Protein AF-0000000081406483 (afdb_homodimer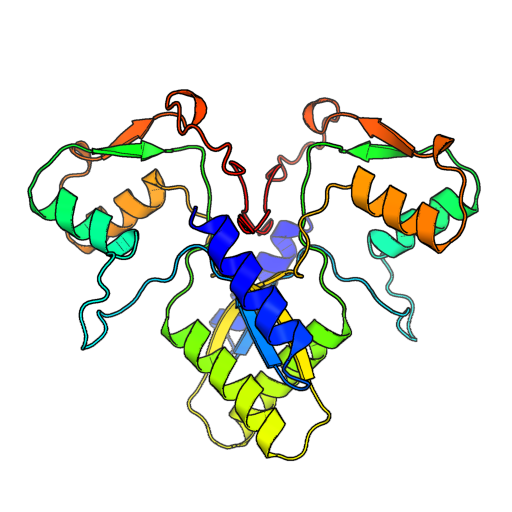)

Organism: Iris pallida (NCBI:txid29817)

Secondary structure (DSSP, 8-state):
-HHHHHHHHHHHHHHH-SSEEEEE-S-EE-SPPSS--SS--HHHHHHHHHHTT--EEEESS-EE--EEHHHHHHHHHHHHHHHHTT----EEEEEEE-S--EEHHHHHHHHHHHHT--GGGEEEE-GGGS--SS---SBB-----/-HHHHHHHHHHHHHHH-SSEEEEE-S-EE-SPPSS--SS--HHHHHHHHHHTT--EEEESS-EE--EEHHHHHHHHHHHHHHHHTT----EEEEEEE-S--EEHHHHHHHHHHHHT--GGGEEEE-GGGS--SS---SBB-----

Structure (mmCIF, N/CA/C/O backbone):
data_AF-0000000081406483-model_v1
#
loop_
_entity.id
_entity.type
_entity.pdbx_description
1 polymer 'Spore coat polysaccharide biosynthesis protein SpsK isoform X1'
#
loop_
_atom_site.group_PDB
_atom_site.id
_atom_site.type_symbol
_atom_site.label_atom_id
_atom_site.label_alt_id
_atom_site.label_comp_id
_atom_site.label_asym_id
_atom_site.label_entity_id
_atom_site.label_seq_id
_atom_site.pdbx_PDB_ins_code
_atom_site.Cartn_x
_atom_site.Cartn_y
_atom_site.Cartn_z
_atom_site.occupancy
_atom_site.B_iso_or_equiv
_atom_site.auth_seq_id
_atom_site.auth_comp_id
_atom_site.auth_asym_id
_atom_site.auth_atom_id
_atom_site.pdbx_PDB_model_num
ATOM 1 N N . MET A 1 1 ? 3.664 2.871 -20.156 1 35.47 1 MET A N 1
ATOM 2 C CA . MET A 1 1 ? 2.342 3.127 -20.719 1 35.47 1 MET A CA 1
ATOM 3 C C . MET A 1 1 ? 1.245 2.727 -19.734 1 35.47 1 MET A C 1
ATOM 5 O O . MET A 1 1 ? 0.113 3.203 -19.828 1 35.47 1 MET A O 1
ATOM 9 N N . TYR A 1 2 ? 1.557 1.639 -18.906 1 40.47 2 TYR A N 1
ATOM 10 C CA . TYR A 1 2 ? 0.565 1.084 -18 1 40.47 2 TYR A CA 1
ATOM 11 C C . TYR A 1 2 ? 0.192 2.094 -16.922 1 40.47 2 TYR A C 1
ATOM 13 O O . TYR A 1 2 ? -0.988 2.273 -16.609 1 40.47 2 TYR A O 1
ATOM 21 N N . GLY A 1 3 ? 1.204 2.768 -16.422 1 49.81 3 GLY A N 1
ATOM 22 C CA . GLY A 1 3 ? 0.963 3.729 -15.359 1 49.81 3 GLY A CA 1
ATOM 23 C C . GLY A 1 3 ? 0.125 4.914 -15.805 1 49.81 3 GLY A C 1
ATOM 24 O O . GLY A 1 3 ? -0.751 5.371 -15.07 1 49.81 3 GLY A O 1
ATOM 25 N N . LYS A 1 4 ? 0.273 5.184 -17.062 1 57.34 4 LYS A N 1
ATOM 26 C CA . LYS A 1 4 ? -0.39 6.375 -17.578 1 57.34 4 LYS A CA 1
ATOM 27 C C . LYS A 1 4 ? -1.882 6.125 -17.781 1 57.34 4 LYS A C 1
ATOM 29 O O . LYS A 1 4 ? -2.703 7.012 -17.547 1 57.34 4 LYS A O 1
ATOM 34 N N . SER A 1 5 ? -2.057 4.926 -18.125 1 62.53 5 SER A N 1
ATOM 35 C CA . SER A 1 5 ? -3.445 4.613 -18.453 1 62.53 5 SER A CA 1
ATOM 36 C C . SER A 1 5 ? -4.305 4.551 -17.188 1 62.53 5 SER A C 1
ATOM 38 O O . SER A 1 5 ? -5.441 5.027 -17.188 1 62.53 5 SER A O 1
ATOM 40 N N . LYS A 1 6 ? -3.781 4.055 -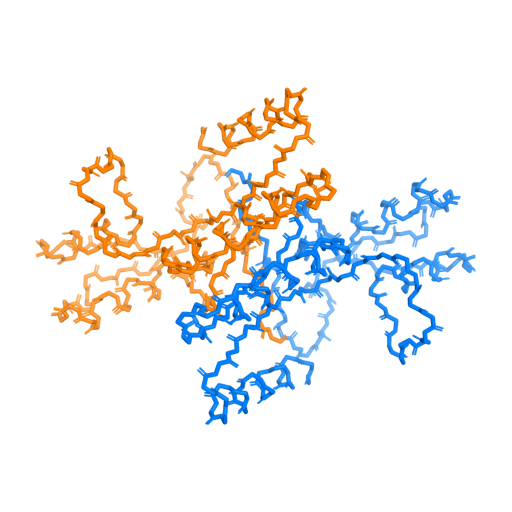16.125 1 67.19 6 LYS A N 1
ATOM 41 C CA . LYS A 1 6 ? -4.539 3.982 -14.883 1 67.19 6 LYS A CA 1
ATOM 42 C C . LYS A 1 6 ? -4.824 5.379 -14.336 1 67.19 6 LYS A C 1
ATOM 44 O O . LYS A 1 6 ? -5.949 5.668 -13.922 1 67.19 6 LYS A O 1
ATOM 49 N N . VAL A 1 7 ? -3.857 6.184 -14.578 1 71.62 7 VAL A N 1
ATOM 50 C CA . VAL A 1 7 ? -3.99 7.551 -14.086 1 71.62 7 VAL A CA 1
ATOM 51 C C . VAL A 1 7 ? -5.051 8.297 -14.891 1 71.62 7 VAL A C 1
ATOM 53 O O . VAL A 1 7 ? -5.867 9.023 -14.328 1 71.62 7 VAL A O 1
ATOM 56 N N . ALA A 1 8 ? -5.016 7.992 -16.094 1 75.31 8 ALA A N 1
ATOM 57 C CA . ALA A 1 8 ? -5.992 8.656 -16.953 1 75.31 8 ALA A CA 1
ATOM 58 C C . ALA A 1 8 ? -7.41 8.211 -16.625 1 75.31 8 ALA A C 1
ATOM 60 O O . ALA A 1 8 ? -8.328 9.031 -16.562 1 75.31 8 ALA A O 1
ATOM 61 N N . ALA A 1 9 ? -7.648 6.953 -16.406 1 79.62 9 ALA A N 1
ATOM 62 C CA . ALA A 1 9 ? -8.953 6.418 -16.031 1 79.62 9 ALA A CA 1
ATOM 63 C C . ALA A 1 9 ? -9.406 6.977 -14.688 1 79.62 9 ALA A C 1
ATOM 65 O O . ALA A 1 9 ? -10.57 7.348 -14.523 1 79.62 9 ALA A O 1
ATOM 66 N N . GLU A 1 10 ? -8.492 7.078 -13.797 1 83.38 10 GLU A N 1
ATOM 67 C CA . GLU A 1 10 ? -8.789 7.625 -12.477 1 83.38 10 GLU A CA 1
ATOM 68 C C . GLU A 1 10 ? -9.219 9.086 -12.57 1 83.38 10 GLU A C 1
ATOM 70 O O . GLU A 1 10 ? -10.164 9.5 -11.891 1 83.38 10 GLU A O 1
ATOM 75 N N . GLN A 1 11 ? -8.477 9.766 -13.445 1 84.06 11 GLN A N 1
ATOM 76 C CA . GLN A 1 11 ? -8.82 11.172 -13.625 1 84.06 11 GLN A CA 1
ATOM 77 C C . GLN A 1 11 ? -10.211 11.336 -14.234 1 84.06 11 GLN A C 1
ATOM 79 O O . GLN A 1 11 ? -10.992 12.18 -13.797 1 84.06 11 GLN A O 1
ATOM 84 N N . LEU A 1 12 ? -10.539 10.523 -15.148 1 86.5 12 LEU A N 1
ATOM 85 C CA . LEU A 1 12 ? -11.852 10.578 -15.781 1 86.5 12 LEU A CA 1
ATOM 86 C C . LEU A 1 12 ? -12.961 10.281 -14.773 1 86.5 12 LEU A C 1
ATOM 88 O O . LEU A 1 12 ? -13.969 10.992 -14.727 1 86.5 12 LEU A O 1
ATOM 92 N N . ILE A 1 13 ? -12.766 9.297 -13.977 1 88.19 13 ILE A N 1
ATOM 93 C CA . ILE A 1 13 ? -13.75 8.906 -12.977 1 88.19 13 ILE A CA 1
ATOM 94 C C . ILE A 1 13 ? -13.938 10.039 -11.969 1 88.19 13 ILE A C 1
ATOM 96 O O . ILE A 1 13 ? -15.062 10.414 -11.648 1 88.19 13 ILE A O 1
ATOM 100 N N . SER A 1 14 ? -12.789 10.539 -11.523 1 86.12 14 SER A N 1
ATOM 101 C CA . SER A 1 14 ? -12.828 11.57 -10.5 1 86.12 14 SER A CA 1
ATOM 102 C C . SER A 1 14 ? -13.516 12.836 -11.016 1 86.12 14 SER A C 1
ATOM 104 O O . SER A 1 14 ? -14.148 13.562 -10.25 1 86.12 14 SER A O 1
ATOM 106 N N . GLU A 1 15 ? -13.461 13.031 -12.305 1 88.5 15 GLU A N 1
ATOM 107 C CA . GLU A 1 15 ? -14.023 14.242 -12.898 1 88.5 15 GLU A CA 1
ATOM 108 C C . GLU A 1 15 ? -15.5 14.047 -13.25 1 88.5 15 GLU A C 1
ATOM 110 O O . GLU A 1 15 ? -16.25 15.016 -13.328 1 88.5 15 GLU A O 1
ATOM 115 N N . THR A 1 16 ? -15.938 12.859 -13.477 1 90.06 16 THR A N 1
ATOM 116 C CA . THR A 1 16 ? -17.266 12.656 -14.055 1 90.06 16 THR A CA 1
ATOM 117 C C . THR A 1 16 ? -18.203 12.031 -13.031 1 90.06 16 THR A C 1
ATOM 119 O O . THR A 1 16 ? -19.438 12.109 -13.18 1 90.06 16 THR A O 1
ATOM 122 N N . CYS A 1 17 ? -17.656 11.359 -12.086 1 87.94 17 CYS A N 1
ATOM 123 C CA . CYS A 1 17 ? -18.484 10.656 -11.117 1 87.94 17 CYS A CA 1
ATOM 124 C C . CYS A 1 17 ? -18.422 11.328 -9.758 1 87.94 17 CYS A C 1
ATOM 126 O O . CYS A 1 17 ? -17.344 11.688 -9.281 1 87.94 17 CYS A O 1
ATOM 128 N N . SER A 1 18 ? -19.578 11.5 -9.219 1 85.75 18 SER A N 1
ATOM 129 C CA . SER A 1 18 ? -19.641 12.125 -7.902 1 85.75 18 SER A CA 1
ATOM 130 C C . SER A 1 18 ? -19.453 11.102 -6.793 1 85.75 18 SER A C 1
ATOM 132 O O . SER A 1 18 ? -19.203 11.461 -5.641 1 85.75 18 SER A O 1
ATOM 134 N N . ASN A 1 19 ? -19.578 9.875 -7.176 1 85.5 19 ASN A N 1
ATOM 135 C CA . ASN A 1 19 ? -19.422 8.766 -6.242 1 85.5 19 ASN A CA 1
ATOM 136 C C . ASN A 1 19 ? -18.547 7.66 -6.816 1 85.5 19 ASN A C 1
ATOM 138 O O . ASN A 1 19 ? -18.875 7.074 -7.852 1 85.5 19 ASN A O 1
ATOM 142 N N . PHE A 1 20 ? -17.438 7.5 -6.125 1 87.75 20 PHE A N 1
ATOM 143 C CA . PHE A 1 20 ? -16.562 6.449 -6.641 1 87.75 20 PHE A CA 1
ATOM 144 C C . PHE A 1 20 ? -15.641 5.934 -5.547 1 87.75 20 PHE A C 1
ATOM 146 O O . PHE A 1 20 ? -15.375 6.629 -4.566 1 87.75 20 PHE A O 1
ATOM 153 N N . ALA A 1 21 ? -15.242 4.754 -5.695 1 88.12 21 ALA A N 1
ATOM 154 C CA . ALA A 1 21 ? -14.148 4.117 -4.957 1 88.12 21 ALA A CA 1
ATOM 155 C C . ALA A 1 21 ? -13.164 3.447 -5.906 1 88.12 21 ALA A C 1
ATOM 157 O O . ALA A 1 21 ? -13.547 2.602 -6.719 1 88.12 21 ALA A O 1
ATOM 158 N N . ILE A 1 22 ? -11.953 3.939 -5.828 1 89.5 22 ILE A N 1
ATOM 159 C CA . ILE A 1 22 ? -10.883 3.385 -6.652 1 89.5 22 ILE A CA 1
ATOM 160 C C . ILE A 1 22 ? -9.867 2.678 -5.762 1 89.5 22 ILE A C 1
ATOM 162 O O . ILE A 1 22 ? -9.328 3.275 -4.828 1 89.5 22 ILE A O 1
ATOM 166 N N . LEU A 1 23 ? -9.656 1.442 -5.992 1 90.31 23 LEU A N 1
ATOM 167 C CA . LEU A 1 23 ? -8.594 0.678 -5.34 1 90.31 23 LEU A CA 1
ATOM 168 C C . LEU A 1 23 ? -7.469 0.369 -6.316 1 90.31 23 LEU A C 1
ATOM 170 O O . LEU A 1 23 ? -7.68 -0.312 -7.324 1 90.31 23 LEU A O 1
ATOM 174 N N . ARG A 1 24 ? -6.266 0.902 -6.008 1 87.75 24 ARG A N 1
ATOM 175 C CA . ARG A 1 24 ? -5.074 0.643 -6.812 1 87.75 24 ARG A CA 1
ATOM 176 C C . ARG A 1 24 ? -4.242 -0.483 -6.211 1 87.75 24 ARG A C 1
ATOM 178 O O . ARG A 1 24 ? -3.861 -0.424 -5.039 1 87.75 24 ARG A O 1
ATOM 185 N N . SER A 1 25 ? -4.062 -1.515 -6.996 1 87.12 25 SER A N 1
ATOM 186 C CA . SER A 1 25 ? -3.201 -2.617 -6.574 1 87.12 25 SER A CA 1
ATOM 187 C C . SER A 1 25 ? -2.15 -2.934 -7.633 1 87.12 25 SER A C 1
ATOM 189 O O . SER A 1 25 ? -2.436 -2.895 -8.836 1 87.12 25 SER A O 1
ATOM 191 N N . SER A 1 26 ? -0.959 -3.225 -7.191 1 82.44 26 SER A N 1
ATOM 192 C CA . SER A 1 26 ? 0.132 -3.488 -8.125 1 82.44 26 SER A CA 1
ATOM 193 C C . SER A 1 26 ? 0.037 -4.895 -8.703 1 82.44 26 SER A C 1
ATOM 195 O O . SER A 1 26 ? 0.156 -5.082 -9.914 1 82.44 26 SER A O 1
ATOM 197 N N . ILE A 1 27 ? -0.083 -5.895 -7.867 1 86.81 27 ILE A N 1
ATOM 198 C CA . ILE A 1 27 ? -0.14 -7.289 -8.289 1 86.81 27 ILE A CA 1
ATOM 199 C C . ILE A 1 27 ? -1.332 -7.98 -7.625 1 86.81 27 ILE A C 1
ATOM 201 O O . ILE A 1 27 ? -1.425 -8.031 -6.398 1 86.81 27 ILE A O 1
ATOM 205 N N . ILE A 1 28 ? -2.201 -8.422 -8.5 1 89.19 28 ILE A N 1
ATOM 206 C CA . ILE A 1 28 ? -3.336 -9.203 -8.039 1 89.19 28 ILE A CA 1
ATOM 207 C C . ILE A 1 28 ? -3.162 -10.664 -8.461 1 89.19 28 ILE A C 1
ATOM 209 O O . ILE A 1 28 ? -2.82 -10.945 -9.609 1 89.19 28 ILE A O 1
ATOM 213 N N . TYR A 1 29 ? -3.293 -11.547 -7.457 1 89.56 29 TYR A N 1
ATOM 214 C CA . TYR A 1 29 ? -3.182 -12.969 -7.773 1 89.56 29 TYR A CA 1
ATOM 215 C C . TYR A 1 29 ? -4.414 -13.727 -7.305 1 89.56 29 TYR A C 1
ATOM 217 O O . TYR A 1 29 ? -5.184 -13.227 -6.48 1 89.56 29 TYR A O 1
ATOM 225 N N . GLY A 1 30 ? -4.625 -14.883 -7.871 1 87.62 30 GLY A N 1
ATOM 226 C CA . GLY A 1 30 ? -5.77 -15.719 -7.535 1 87.62 30 GLY A CA 1
ATOM 227 C C . GLY A 1 30 ? -6.191 -16.641 -8.664 1 87.62 30 GLY A C 1
ATOM 228 O O . GLY A 1 30 ? -5.488 -16.75 -9.672 1 87.62 30 GLY A O 1
ATOM 229 N N . PRO A 1 31 ? -7.312 -17.359 -8.328 1 81.12 31 PRO A N 1
ATOM 230 C CA . PRO A 1 31 ? -7.766 -18.312 -9.352 1 81.12 31 PRO A CA 1
ATOM 231 C C . PRO A 1 31 ? -8.133 -17.625 -10.664 1 81.12 31 PRO A C 1
ATOM 233 O O . PRO A 1 31 ? -8.477 -16.438 -10.672 1 81.12 31 PRO A O 1
ATOM 236 N N . GLN A 1 32 ? -7.73 -18.266 -11.781 1 66.69 32 GLN A N 1
ATOM 237 C CA . GLN A 1 32 ? -7.98 -17.734 -13.117 1 66.69 32 GLN A CA 1
ATOM 238 C C . GLN A 1 32 ? -9.469 -17.453 -13.328 1 66.69 32 GLN A C 1
ATOM 240 O O . GLN A 1 32 ? -10.32 -18.203 -12.844 1 66.69 32 GLN A O 1
ATOM 245 N N . THR A 1 33 ? -9.586 -16.078 -13.805 1 60.28 33 THR A N 1
ATOM 246 C CA . THR A 1 33 ? -10.953 -15.75 -14.188 1 60.28 33 THR A CA 1
ATOM 247 C C . THR A 1 33 ? -11.406 -16.594 -15.375 1 60.28 33 THR A C 1
ATOM 249 O O . THR A 1 33 ? -10.578 -17.156 -16.094 1 60.28 33 THR A O 1
ATOM 252 N N . ILE A 1 34 ? -12.711 -16.812 -15.422 1 57.69 34 ILE A N 1
ATOM 253 C CA . ILE A 1 34 ? -13.336 -17.578 -16.5 1 57.69 34 ILE A CA 1
ATOM 254 C C . ILE A 1 34 ? -12.852 -17.047 -17.844 1 57.69 34 ILE A C 1
ATOM 256 O O . ILE A 1 34 ? -12.578 -17.844 -18.766 1 57.69 34 ILE A O 1
ATOM 260 N N . SER A 1 35 ? -12.773 -15.672 -17.922 1 56.59 35 SER A N 1
ATOM 261 C CA . SER A 1 35 ? -12.375 -15.133 -19.219 1 56.59 35 SER A CA 1
ATOM 262 C C . SER A 1 35 ? -10.906 -14.719 -19.219 1 56.59 35 SER A C 1
ATOM 264 O O . SER A 1 35 ? -10.445 -14.031 -18.297 1 56.59 35 SER A O 1
ATOM 266 N N . PRO A 1 36 ? -10.195 -15.336 -20.188 1 53.84 36 PRO A N 1
ATOM 267 C CA . PRO A 1 36 ? -8.766 -15.016 -20.266 1 53.84 36 PRO A CA 1
ATOM 268 C C . PRO A 1 36 ? -8.492 -13.516 -20.328 1 53.84 36 PRO A C 1
ATOM 270 O O . PRO A 1 36 ? -9.234 -12.773 -20.969 1 53.84 36 PRO A O 1
ATOM 273 N N . VAL A 1 37 ? -7.918 -13.102 -19.312 1 56.09 37 VAL A N 1
ATOM 274 C CA . VAL A 1 37 ? -7.465 -11.719 -19.422 1 56.09 37 VAL A CA 1
ATOM 275 C C . VAL A 1 37 ? -6.285 -11.641 -20.391 1 56.09 37 VAL A C 1
ATOM 277 O O . VAL A 1 37 ? -5.484 -12.578 -20.469 1 56.09 37 VAL A O 1
ATOM 280 N N . ALA A 1 38 ? -6.453 -10.797 -21.406 1 54.47 38 ALA A N 1
ATOM 281 C CA . ALA A 1 38 ? -5.461 -10.688 -22.469 1 54.47 38 ALA A CA 1
ATOM 282 C C . ALA A 1 38 ? -4.043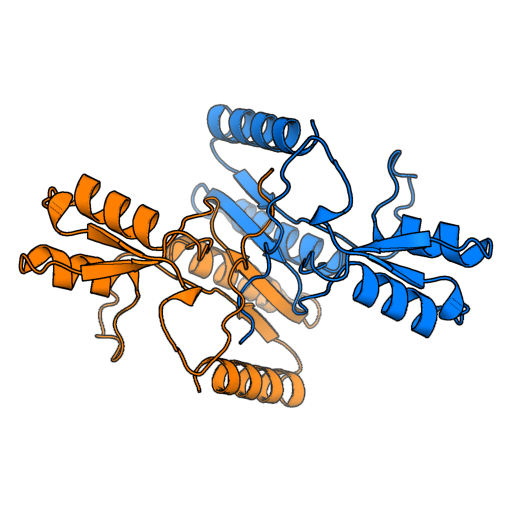 -10.727 -21.906 1 54.47 38 ALA A C 1
ATOM 284 O O . ALA A 1 38 ? -3.148 -11.32 -22.516 1 54.47 38 ALA A O 1
ATOM 285 N N . LYS A 1 39 ? -3.816 -9.938 -20.859 1 58.53 39 LYS A N 1
ATOM 286 C CA . LYS A 1 39 ? -2.463 -9.938 -20.312 1 58.53 39 LYS A CA 1
ATOM 287 C C . LYS A 1 39 ? -2.4 -10.703 -19 1 58.53 39 LYS A C 1
ATOM 289 O O . LYS A 1 39 ? -3.258 -10.531 -18.125 1 58.53 39 LYS A O 1
ATOM 294 N N . SER A 1 40 ? -1.55 -11.695 -19.078 1 62.62 40 SER A N 1
ATOM 295 C CA . SER A 1 40 ? -1.4 -12.547 -17.891 1 62.62 40 SER A CA 1
ATOM 296 C C . SER A 1 40 ? -0.934 -11.742 -16.688 1 62.62 40 SER A C 1
ATOM 298 O O . SER A 1 40 ? -0.176 -10.781 -16.828 1 62.62 40 SER A O 1
ATOM 300 N N . LEU A 1 41 ? -1.472 -12.023 -15.609 1 79.12 41 LEU A N 1
ATOM 301 C CA . LEU A 1 41 ? -1.024 -11.43 -14.352 1 79.12 41 LEU A CA 1
ATOM 302 C C . LEU A 1 41 ? 0.351 -11.961 -13.961 1 79.12 41 LEU A C 1
ATOM 304 O O . LEU A 1 41 ? 0.717 -13.086 -14.328 1 79.12 41 LEU A O 1
ATOM 308 N N . PRO A 1 42 ? 1.121 -11.18 -13.367 1 84.94 42 PRO A N 1
ATOM 309 C CA . PRO A 1 42 ? 2.518 -11.523 -13.086 1 84.94 42 PRO A CA 1
ATOM 310 C C . PRO A 1 42 ? 2.674 -12.922 -12.5 1 84.94 42 PRO A C 1
ATOM 312 O O . PRO A 1 42 ? 3.545 -13.68 -12.93 1 84.94 42 PRO A O 1
ATOM 315 N N . ILE A 1 43 ? 1.85 -13.312 -11.609 1 89.94 43 ILE A N 1
ATOM 316 C CA . ILE A 1 43 ? 1.986 -14.609 -10.961 1 89.94 43 ILE A CA 1
ATOM 317 C C . ILE A 1 43 ? 1.646 -15.719 -11.961 1 89.94 43 ILE A C 1
ATOM 319 O O . ILE A 1 43 ? 2.291 -16.766 -11.969 1 89.94 43 ILE A O 1
ATOM 323 N N . GLN A 1 44 ? 0.668 -15.469 -12.727 1 87.75 44 GLN A N 1
ATOM 324 C CA . GLN A 1 44 ? 0.319 -16.438 -13.773 1 87.75 44 GLN A CA 1
ATOM 325 C C . GLN A 1 44 ? 1.444 -16.562 -14.789 1 87.75 44 GLN A C 1
ATOM 327 O O . GLN A 1 44 ? 1.721 -17.672 -15.273 1 87.75 44 GLN A O 1
ATOM 332 N N . TRP A 1 45 ? 1.978 -15.5 -15.188 1 89.94 45 TRP A N 1
ATOM 333 C CA . TRP A 1 45 ? 3.107 -15.523 -16.109 1 89.94 45 TRP A CA 1
ATOM 334 C C . TRP A 1 45 ? 4.27 -16.312 -15.523 1 89.94 45 TRP A C 1
ATOM 336 O O . TRP A 1 45 ? 4.871 -17.156 -16.203 1 89.94 45 TRP A O 1
ATOM 346 N N . ILE A 1 46 ? 4.594 -16.062 -14.297 1 94.19 46 ILE A N 1
ATOM 347 C CA . ILE A 1 46 ? 5.648 -16.812 -13.609 1 94.19 46 ILE A CA 1
ATOM 348 C C . ILE A 1 46 ? 5.344 -18.297 -13.664 1 94.19 46 ILE A C 1
ATOM 350 O O . ILE A 1 46 ? 6.219 -19.109 -13.992 1 94.19 46 ILE A O 1
ATOM 354 N N . ASP A 1 47 ? 4.141 -18.641 -13.297 1 93.12 47 ASP A N 1
ATOM 355 C CA . ASP A 1 47 ? 3.719 -20.047 -13.328 1 93.12 47 ASP A CA 1
ATOM 356 C C . ASP A 1 47 ? 3.932 -20.656 -14.711 1 93.12 47 ASP A C 1
ATOM 358 O O . ASP A 1 47 ? 4.465 -21.75 -14.836 1 93.12 47 ASP A O 1
ATOM 362 N N . SER A 1 48 ? 3.551 -19.906 -15.727 1 91.94 48 SER A N 1
ATOM 363 C CA . SER A 1 48 ? 3.621 -20.391 -17.109 1 91.94 48 SER A CA 1
ATOM 364 C C . SER A 1 48 ? 5.062 -20.641 -17.531 1 91.94 48 SER A C 1
ATOM 366 O O . SER A 1 48 ? 5.375 -21.703 -18.094 1 91.94 48 SER A O 1
ATOM 368 N N . VAL A 1 49 ? 5.957 -19.781 -17.281 1 95.12 49 VAL A N 1
ATOM 369 C CA . VAL A 1 49 ? 7.324 -19.891 -17.766 1 95.12 49 VAL A CA 1
ATOM 370 C C . VAL A 1 49 ? 8.062 -20.984 -17 1 95.12 49 VAL A C 1
ATOM 372 O O . VAL A 1 49 ? 8.836 -21.75 -17.594 1 95.12 49 VAL A O 1
ATOM 375 N N . LEU A 1 50 ? 7.852 -21.031 -15.781 1 96.62 50 LEU A N 1
ATOM 376 C CA . LEU A 1 50 ? 8.508 -22.062 -14.992 1 96.62 50 LEU A CA 1
ATOM 377 C C . LEU A 1 50 ? 7.988 -23.453 -15.359 1 96.62 50 LEU A C 1
ATOM 379 O O . LEU A 1 50 ? 8.742 -24.422 -15.367 1 96.62 50 LEU A O 1
ATOM 383 N N . SER A 1 51 ? 6.715 -23.5 -15.641 1 96.25 51 SER A N 1
ATOM 384 C CA . SER A 1 51 ? 6.113 -24.781 -16.031 1 96.25 51 SER A CA 1
ATOM 385 C C . SER A 1 51 ? 6.75 -25.328 -17.297 1 96.25 51 SER A C 1
ATOM 387 O O . SER A 1 51 ? 6.766 -26.547 -17.516 1 96.25 51 SER A O 1
ATOM 389 N N . GLN A 1 52 ? 7.273 -24.531 -18.094 1 97.12 52 GLN A N 1
ATOM 390 C CA . GLN A 1 52 ? 7.871 -24.906 -19.375 1 97.12 52 GLN A CA 1
ATOM 391 C C . GLN A 1 52 ? 9.352 -25.25 -19.219 1 97.12 52 GLN A C 1
ATOM 393 O O . GLN A 1 52 ? 10.023 -25.594 -20.188 1 97.12 52 GLN A O 1
ATOM 398 N N . GLY A 1 53 ? 9.883 -25.047 -18.078 1 96.75 53 GLY A N 1
ATOM 399 C CA . GLY A 1 53 ? 11.273 -25.375 -17.797 1 96.75 53 GLY A CA 1
ATOM 400 C C . GLY A 1 53 ? 12.242 -24.312 -18.281 1 96.75 53 GLY A C 1
ATOM 401 O O . GLY A 1 53 ? 13.422 -24.594 -18.516 1 96.75 53 GLY A O 1
ATOM 402 N N . GLN A 1 54 ? 11.773 -23.188 -18.438 1 95.12 54 GLN A N 1
ATOM 403 C CA . GLN A 1 54 ? 12.602 -22.078 -18.922 1 95.12 54 GLN A CA 1
ATOM 404 C C . GLN A 1 54 ? 13.258 -21.344 -17.75 1 95.12 54 GLN A C 1
ATOM 406 O O . GLN A 1 54 ? 12.594 -21.047 -16.75 1 95.12 54 GLN A O 1
ATOM 411 N N . ALA A 1 55 ? 14.555 -21.109 -17.922 1 96.44 55 ALA A N 1
ATOM 412 C CA . ALA A 1 55 ? 15.219 -20.219 -16.969 1 96.44 55 ALA A CA 1
ATOM 413 C C . ALA A 1 55 ? 14.836 -18.766 -17.219 1 96.44 55 ALA A C 1
ATOM 415 O O . ALA A 1 55 ? 14.828 -18.312 -18.359 1 96.44 55 ALA A O 1
ATOM 416 N N . VAL A 1 56 ? 14.523 -18.109 -16.172 1 96.38 56 VAL A N 1
ATOM 417 C CA . VAL A 1 56 ? 14.039 -16.75 -16.328 1 96.38 56 VAL A CA 1
ATOM 418 C C . VAL A 1 56 ? 14.695 -15.844 -15.281 1 96.38 56 VAL A C 1
ATOM 420 O O . VAL A 1 56 ? 14.898 -16.266 -14.141 1 96.38 56 VAL A O 1
ATOM 423 N N . GLU A 1 57 ? 14.961 -14.602 -15.664 1 96.06 57 GLU A N 1
ATOM 424 C CA . GLU A 1 57 ? 15.5 -13.594 -14.758 1 96.06 57 GLU A CA 1
ATOM 425 C C . GLU A 1 57 ? 14.391 -12.859 -14.016 1 96.06 57 GLU A C 1
ATOM 427 O O . GLU A 1 57 ? 13.398 -12.445 -14.633 1 96.06 57 GLU A O 1
ATOM 432 N N . PHE A 1 58 ? 14.594 -12.766 -12.695 1 95.25 58 PHE A N 1
ATOM 433 C CA . PHE A 1 58 ? 13.695 -11.992 -11.852 1 95.25 58 PHE A CA 1
ATOM 434 C C . PHE A 1 58 ? 14.477 -10.977 -11.023 1 95.25 58 PHE A C 1
ATOM 436 O O . PHE A 1 58 ? 15.602 -11.25 -10.594 1 95.25 58 PHE A O 1
ATOM 443 N N . PHE A 1 59 ? 13.836 -9.867 -10.773 1 91.31 59 PHE A N 1
ATOM 444 C CA . PHE A 1 59 ? 14.477 -8.836 -9.961 1 91.31 59 PHE A CA 1
ATOM 445 C C . PHE A 1 59 ? 14.445 -9.211 -8.484 1 91.31 59 PHE A C 1
ATOM 447 O O . PHE A 1 59 ? 13.391 -9.508 -7.934 1 91.31 59 PHE A O 1
ATOM 454 N N . HIS A 1 60 ? 15.617 -9.086 -7.812 1 92.88 60 HIS A N 1
ATOM 455 C CA . HIS A 1 60 ? 15.664 -9.383 -6.383 1 92.88 60 HIS A CA 1
ATOM 456 C C . HIS A 1 60 ? 15.469 -8.117 -5.555 1 92.88 60 HIS A C 1
ATOM 458 O O . HIS A 1 60 ? 15.227 -8.195 -4.348 1 92.88 60 HIS A O 1
ATOM 464 N N . ASP A 1 61 ? 15.438 -6.938 -6.215 1 85.06 61 ASP A N 1
ATOM 465 C CA . ASP A 1 61 ? 15.445 -5.68 -5.473 1 85.06 61 ASP A CA 1
ATOM 466 C C . ASP A 1 61 ? 14.242 -4.812 -5.859 1 85.06 61 ASP A C 1
ATOM 468 O O . ASP A 1 61 ? 14.289 -3.588 -5.719 1 85.06 61 ASP A O 1
ATOM 472 N N . GLU A 1 62 ? 13.203 -5.441 -6.473 1 84 62 GLU A N 1
ATOM 473 C CA . GLU A 1 62 ? 11.906 -4.82 -6.68 1 84 62 GLU A CA 1
ATOM 474 C C . GLU A 1 62 ? 10.82 -5.52 -5.863 1 84 62 GLU A C 1
ATOM 476 O O . GLU A 1 62 ? 10.602 -6.723 -6.02 1 84 62 GLU A O 1
ATOM 481 N N . PHE A 1 63 ? 10.188 -4.699 -5.062 1 86.81 63 PHE A N 1
ATOM 482 C CA . PHE A 1 63 ? 9.273 -5.305 -4.102 1 86.81 63 PHE A CA 1
ATOM 483 C C . PHE A 1 63 ? 7.848 -4.812 -4.324 1 86.81 63 PHE A C 1
ATOM 485 O O . PHE A 1 63 ? 7.637 -3.645 -4.656 1 86.81 63 PHE A O 1
ATOM 492 N N . ARG A 1 64 ? 6.934 -5.758 -4.152 1 86.5 64 ARG A N 1
ATOM 493 C CA . ARG A 1 64 ? 5.5 -5.484 -4.184 1 86.5 64 ARG A CA 1
ATOM 494 C C . ARG A 1 64 ? 4.785 -6.215 -3.053 1 86.5 64 ARG A C 1
ATOM 496 O O . ARG A 1 64 ? 5.371 -7.066 -2.383 1 86.5 64 ARG A O 1
ATOM 503 N N . CYS A 1 65 ? 3.566 -5.82 -2.846 1 89.69 65 CYS A N 1
ATOM 504 C CA . CYS A 1 65 ? 2.67 -6.531 -1.943 1 89.69 65 CYS A CA 1
ATOM 505 C C . CYS A 1 65 ? 1.511 -7.16 -2.709 1 89.69 65 CYS A C 1
ATOM 507 O O . CYS A 1 65 ? 0.415 -6.598 -2.756 1 89.69 65 CYS A O 1
ATOM 509 N N . PRO A 1 66 ? 1.791 -8.336 -3.27 1 90.5 66 PRO A N 1
ATOM 510 C CA . PRO A 1 66 ? 0.698 -8.961 -4.012 1 90.5 66 PRO A CA 1
ATOM 511 C C . PRO A 1 66 ? -0.553 -9.172 -3.16 1 90.5 66 PRO A C 1
ATOM 513 O O . PRO A 1 66 ? -0.451 -9.539 -1.986 1 90.5 66 PRO A O 1
ATOM 516 N N . VAL A 1 67 ? -1.694 -8.922 -3.752 1 91.69 67 VAL A N 1
ATOM 517 C CA . VAL A 1 67 ? -2.953 -9.031 -3.021 1 91.69 67 VAL A CA 1
ATOM 518 C C . VAL A 1 67 ? -3.826 -10.117 -3.656 1 91.69 67 VAL A C 1
ATOM 520 O O . VAL A 1 67 ? -3.893 -10.227 -4.883 1 91.69 67 VAL A O 1
ATOM 523 N N . TYR A 1 68 ? -4.43 -10.93 -2.781 1 92.5 68 TYR A N 1
ATOM 524 C CA . TYR A 1 68 ? -5.34 -11.977 -3.227 1 92.5 68 TYR A CA 1
ATOM 525 C C . TYR A 1 68 ? -6.633 -11.383 -3.77 1 92.5 68 TYR A C 1
ATOM 527 O O . TYR A 1 68 ? -7.234 -10.508 -3.139 1 92.5 68 TYR A O 1
ATOM 535 N N . VAL A 1 69 ? -7.09 -11.867 -4.93 1 90.81 69 VAL A N 1
ATOM 536 C CA . VAL A 1 69 ? -8.203 -11.289 -5.668 1 90.81 69 VAL A CA 1
ATOM 537 C C . VAL A 1 69 ? -9.453 -11.281 -4.797 1 90.81 69 VAL A C 1
ATOM 539 O O . VAL A 1 69 ? -10.25 -10.344 -4.848 1 90.81 69 VAL A O 1
ATOM 542 N N . LYS A 1 70 ? -9.742 -12.234 -4.031 1 89.88 70 LYS A N 1
ATOM 543 C CA . LYS A 1 70 ? -10.945 -12.289 -3.209 1 89.88 70 LYS A CA 1
ATOM 544 C C . LYS A 1 70 ? -10.938 -11.188 -2.146 1 89.88 70 LYS A C 1
ATOM 546 O O . LYS A 1 70 ? -11.984 -10.664 -1.779 1 89.88 70 LYS A O 1
ATOM 551 N N . ASP A 1 71 ? -9.758 -10.898 -1.637 1 90.62 71 ASP A N 1
ATOM 552 C CA . ASP A 1 71 ? -9.648 -9.805 -0.683 1 90.62 71 ASP A CA 1
ATOM 553 C C . ASP A 1 71 ? -10.039 -8.477 -1.326 1 90.62 71 ASP A C 1
ATOM 555 O O . ASP A 1 71 ? -10.719 -7.652 -0.707 1 90.62 71 ASP A O 1
ATOM 559 N N . VAL A 1 72 ? -9.578 -8.289 -2.566 1 89.81 72 VAL A N 1
ATOM 560 C CA . VAL A 1 72 ? -9.945 -7.09 -3.318 1 89.81 72 VAL A CA 1
ATOM 561 C C . VAL A 1 72 ? -11.453 -7.059 -3.531 1 89.81 72 VAL A C 1
ATOM 563 O O . VAL A 1 72 ? -12.102 -6.047 -3.254 1 89.81 72 VAL A O 1
ATOM 566 N N . VAL A 1 73 ? -12.023 -8.133 -3.951 1 86.81 73 VAL A N 1
ATOM 567 C CA . VAL A 1 73 ? -13.453 -8.227 -4.234 1 86.81 73 VAL A CA 1
ATOM 568 C C . VAL A 1 73 ? -14.25 -7.969 -2.959 1 86.81 73 VAL A C 1
ATOM 570 O O . VAL A 1 73 ? -15.234 -7.223 -2.979 1 86.81 73 VAL A O 1
ATOM 573 N N . ASN A 1 74 ? -13.82 -8.555 -1.888 1 86.62 74 ASN A N 1
ATOM 574 C CA . ASN A 1 74 ? -14.5 -8.352 -0.611 1 86.62 74 ASN A CA 1
ATOM 575 C C . ASN A 1 74 ? -14.484 -6.883 -0.199 1 86.62 74 ASN A C 1
ATOM 577 O O . ASN A 1 74 ? -15.484 -6.367 0.314 1 86.62 74 ASN A O 1
ATOM 581 N N . THR A 1 75 ? -13.414 -6.25 -0.423 1 89 75 THR A N 1
ATOM 582 C CA . THR A 1 75 ? -13.297 -4.836 -0.092 1 89 75 THR A CA 1
ATOM 583 C C . THR A 1 75 ? -14.211 -3.994 -0.974 1 89 75 THR A C 1
ATOM 585 O O . THR A 1 75 ? -14.906 -3.1 -0.483 1 89 75 THR A O 1
ATOM 588 N N . ILE A 1 76 ? -14.219 -4.312 -2.221 1 87.5 76 ILE A N 1
ATOM 589 C CA . ILE A 1 76 ? -15.078 -3.602 -3.162 1 87.5 76 ILE A CA 1
ATOM 590 C C . ILE A 1 76 ? -16.547 -3.779 -2.764 1 87.5 76 ILE A C 1
ATOM 592 O O . ILE A 1 76 ? -17.297 -2.811 -2.721 1 87.5 76 ILE A O 1
ATOM 596 N N . LEU A 1 77 ? -16.938 -4.969 -2.449 1 85 77 LEU A N 1
ATOM 597 C CA . LEU A 1 77 ? -18.312 -5.27 -2.07 1 85 77 LEU A CA 1
ATOM 598 C C . LEU A 1 77 ? -18.703 -4.527 -0.792 1 85 77 LEU A C 1
ATOM 600 O O . LEU A 1 77 ? -19.812 -4.012 -0.682 1 85 77 LEU A O 1
ATOM 604 N N . ALA A 1 78 ? -17.797 -4.496 0.12 1 85.69 78 ALA A N 1
ATOM 605 C CA . ALA A 1 78 ? -18.062 -3.791 1.371 1 85.69 78 ALA A CA 1
ATOM 606 C C . ALA A 1 78 ? -18.266 -2.299 1.127 1 85.69 78 ALA A C 1
ATOM 608 O O . ALA A 1 78 ? -19.203 -1.699 1.674 1 85.69 78 ALA A O 1
ATOM 609 N N . LEU A 1 79 ? -17.453 -1.755 0.282 1 85.56 79 LEU A N 1
ATOM 610 C CA . LEU A 1 79 ? -17.531 -0.326 -0.004 1 85.56 79 LEU A CA 1
ATOM 611 C C . LEU A 1 79 ? -18.781 0 -0.805 1 85.56 79 LEU A C 1
ATOM 613 O O . LEU A 1 79 ? -19.406 1.048 -0.601 1 85.56 79 LEU A O 1
ATOM 617 N N . THR A 1 80 ? -19.172 -0.907 -1.715 1 80.56 80 THR A N 1
ATOM 618 C CA . THR A 1 80 ? -20.359 -0.709 -2.559 1 80.56 80 THR A CA 1
ATOM 619 C C . THR A 1 80 ? -21.625 -0.805 -1.733 1 80.56 80 THR A C 1
ATOM 621 O O . THR A 1 80 ? -22.578 -0.04 -1.949 1 80.56 80 THR A O 1
ATOM 624 N N . LYS A 1 81 ? -21.672 -1.687 -0.864 1 76.62 81 LYS A N 1
ATOM 625 C CA . LYS A 1 81 ? -22.859 -1.877 -0.033 1 76.62 81 LYS A CA 1
ATOM 626 C C . LYS A 1 81 ? -23.109 -0.662 0.856 1 76.62 81 LYS A C 1
ATOM 628 O O . LYS A 1 81 ? -24.266 -0.297 1.11 1 76.62 81 LYS A O 1
ATOM 633 N N . ARG A 1 82 ? -22.094 -0.106 1.281 1 73.5 82 ARG A N 1
ATOM 634 C CA . ARG A 1 82 ? -22.234 1.111 2.072 1 73.5 82 ARG A CA 1
ATOM 635 C C . ARG A 1 82 ? -22.906 2.211 1.26 1 73.5 82 ARG A C 1
ATOM 637 O O . ARG A 1 82 ? -23.719 2.971 1.791 1 73.5 82 ARG A O 1
ATOM 644 N N . TRP A 1 83 ? -22.562 2.217 0.025 1 67.31 83 TRP A N 1
ATOM 645 C CA . TRP A 1 83 ? -23.141 3.209 -0.867 1 67.31 83 TRP A CA 1
ATOM 646 C C . TRP A 1 83 ? -24.641 2.975 -1.027 1 67.31 83 TRP A C 1
ATOM 648 O O . TRP A 1 83 ? -25.438 3.918 -0.962 1 67.31 83 TRP A O 1
ATOM 658 N N . ILE A 1 84 ? -25 1.807 -1.171 1 65.69 84 ILE A N 1
ATOM 659 C CA . ILE A 1 84 ? -26.391 1.457 -1.438 1 65.69 84 ILE A CA 1
ATOM 660 C C . ILE A 1 84 ? -27.234 1.72 -0.195 1 65.69 84 ILE A C 1
ATOM 662 O O . ILE A 1 84 ? -28.406 2.088 -0.3 1 65.69 84 ILE A O 1
ATOM 666 N N . SER A 1 85 ? -26.625 1.563 0.896 1 65.06 85 SER A N 1
ATOM 667 C CA . SER A 1 85 ? -27.391 1.697 2.131 1 65.06 85 SER A CA 1
ATOM 668 C C . SER A 1 85 ? -27.594 3.164 2.5 1 65.06 85 SER A C 1
ATOM 670 O O . SER A 1 85 ? -28.141 3.473 3.561 1 65.06 85 SER A O 1
ATOM 672 N N . GLY A 1 86 ? -27.344 4.082 1.525 1 61.94 86 GLY A N 1
ATOM 673 C CA . GLY A 1 86 ? -27.688 5.48 1.732 1 61.94 86 GLY A CA 1
ATOM 674 C C . GLY A 1 86 ? -26.562 6.301 2.316 1 61.94 86 GLY A C 1
ATOM 675 O O . GLY A 1 86 ? -26.781 7.395 2.84 1 61.94 86 GLY A O 1
ATOM 676 N N . ALA A 1 87 ? -25.406 5.641 2.338 1 61.75 87 ALA A N 1
ATOM 677 C CA . ALA A 1 87 ? -24.344 6.449 2.947 1 61.75 87 ALA A CA 1
ATOM 678 C C . ALA A 1 87 ? -23.938 7.586 2.02 1 61.75 87 ALA A C 1
ATOM 680 O O . ALA A 1 87 ? -24.266 7.59 0.834 1 61.75 87 ALA A O 1
ATOM 681 N N . GLU A 1 88 ? -23.406 8.641 2.549 1 68.44 88 GLU A N 1
ATOM 682 C CA . GLU A 1 88 ? -22.891 9.852 1.922 1 68.44 88 GLU A CA 1
ATOM 683 C C . GLU A 1 88 ? -22.016 9.516 0.719 1 68.44 88 GLU A C 1
ATOM 685 O O . GLU A 1 88 ? -21.5 8.398 0.608 1 68.44 88 GLU A O 1
ATOM 690 N N . GLN A 1 89 ? -22.141 10.375 -0.251 1 77.25 89 GLN A N 1
ATOM 691 C CA . GLN A 1 89 ? -21.266 10.32 -1.409 1 77.25 89 GLN A CA 1
ATOM 692 C C . GLN A 1 89 ? -19.828 9.992 -0.993 1 77.25 89 GLN A C 1
ATOM 694 O O . GLN A 1 89 ? -19.344 10.484 0.031 1 77.25 89 GLN A O 1
ATOM 699 N N . MET A 1 90 ? -19.328 9.016 -1.75 1 81.81 90 MET A N 1
ATOM 700 C CA . MET A 1 90 ? -17.969 8.602 -1.418 1 81.81 90 MET A CA 1
ATOM 701 C C . MET A 1 90 ? -17.016 8.875 -2.578 1 81.81 90 MET A C 1
ATOM 703 O O . MET A 1 90 ? -17.359 8.625 -3.736 1 81.81 90 MET A O 1
ATOM 707 N N . GLN A 1 91 ? -16.016 9.57 -2.352 1 88.12 91 GLN A N 1
ATOM 708 C CA . GLN A 1 91 ? -14.852 9.703 -3.234 1 88.12 91 GLN A CA 1
ATOM 709 C C . GLN A 1 91 ? -13.594 9.156 -2.566 1 88.12 91 GLN A C 1
ATOM 711 O O . GLN A 1 91 ? -13.023 9.805 -1.688 1 88.12 91 GLN A O 1
ATOM 716 N N . LEU A 1 92 ? -13.312 7.941 -2.969 1 90.31 92 LEU A N 1
ATOM 717 C CA . LEU A 1 92 ? -12.25 7.211 -2.285 1 90.31 92 LEU A CA 1
ATOM 718 C C . LEU A 1 92 ? -11.242 6.652 -3.287 1 90.31 92 LEU A C 1
ATOM 720 O O . LEU A 1 92 ? -11.633 6.047 -4.289 1 90.31 92 LEU A O 1
ATOM 724 N N . LEU A 1 93 ? -9.977 7.047 -3.123 1 89.94 93 LEU A N 1
ATOM 725 C CA . LEU A 1 93 ? -8.875 6.438 -3.859 1 89.94 93 LEU A CA 1
ATOM 726 C C . LEU A 1 93 ? -7.816 5.898 -2.902 1 89.94 93 LEU A C 1
ATOM 728 O O . LEU A 1 93 ? -7.168 6.664 -2.188 1 89.94 93 LEU A O 1
ATOM 732 N N . LEU A 1 94 ? -7.625 4.551 -2.875 1 91.31 94 LEU A N 1
ATOM 733 C CA . LEU A 1 94 ? -6.68 3.895 -1.979 1 91.31 94 LEU A CA 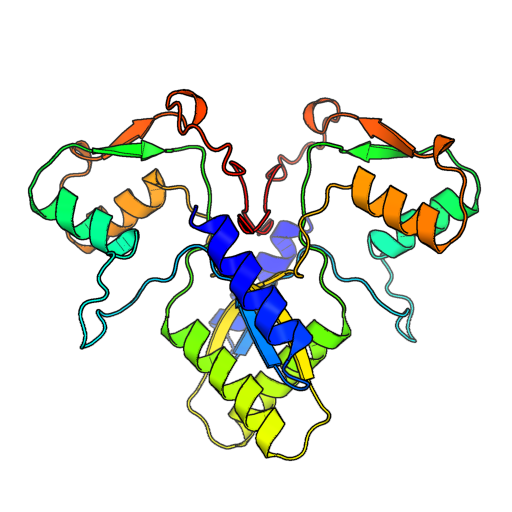1
ATOM 734 C C . LEU A 1 94 ? -5.738 2.98 -2.758 1 91.31 94 LEU A C 1
ATOM 736 O O . LEU A 1 94 ? -6.152 2.324 -3.715 1 91.31 94 LEU A O 1
ATOM 740 N N . ASN A 1 95 ? -4.492 2.992 -2.328 1 90.31 95 ASN A N 1
ATOM 741 C CA . ASN A 1 95 ? -3.602 1.891 -2.674 1 90.31 95 ASN A CA 1
ATOM 742 C C . ASN A 1 95 ? -3.793 0.7 -1.74 1 90.31 95 ASN A C 1
ATOM 744 O O . ASN A 1 95 ? -3.816 0.861 -0.519 1 90.31 95 ASN A O 1
ATOM 748 N N . VAL A 1 96 ? -3.945 -0.434 -2.363 1 91.31 96 VAL A N 1
ATOM 749 C CA . VAL A 1 96 ? -4.223 -1.619 -1.559 1 91.31 96 VAL A CA 1
ATOM 750 C C . VAL A 1 96 ? -3.252 -2.736 -1.932 1 91.31 96 VAL A C 1
ATOM 752 O O . VAL A 1 96 ? -3.033 -3.008 -3.113 1 91.31 96 VAL A O 1
ATOM 755 N N . GLY A 1 97 ? -2.633 -3.279 -0.885 1 90.25 97 GLY A N 1
ATOM 756 C CA . GLY A 1 97 ? -1.736 -4.41 -1.056 1 90.25 97 GLY A CA 1
ATOM 757 C C . GLY A 1 97 ? -1.971 -5.516 -0.042 1 90.25 97 GLY A C 1
ATOM 758 O O . GLY A 1 97 ? -2.627 -5.297 0.979 1 90.25 97 GLY A O 1
ATOM 759 N N . GLY A 1 98 ? -1.481 -6.688 -0.373 1 91.06 98 GLY A N 1
ATOM 760 C CA . GLY A 1 98 ? -1.547 -7.805 0.552 1 91.06 98 GLY A CA 1
ATOM 761 C C . GLY A 1 98 ? -0.558 -7.695 1.696 1 91.06 98 GLY A C 1
ATOM 762 O O . GLY A 1 98 ? 0.164 -6.699 1.805 1 91.06 98 GLY A O 1
ATOM 763 N N . PRO A 1 99 ? -0.528 -8.688 2.531 1 87.62 99 PRO A N 1
ATOM 764 C CA . PRO A 1 99 ? 0.22 -8.602 3.787 1 87.62 99 PRO A CA 1
ATOM 765 C C . PRO A 1 99 ? 1.727 -8.758 3.588 1 87.62 99 PRO A C 1
ATOM 767 O O . PRO A 1 99 ? 2.514 -8.289 4.414 1 87.62 99 PRO A O 1
ATOM 770 N N . ASP A 1 100 ? 2.109 -9.367 2.496 1 87.88 100 ASP A N 1
ATOM 771 C CA . ASP A 1 100 ? 3.518 -9.727 2.373 1 87.88 100 ASP A CA 1
ATOM 772 C C . ASP A 1 100 ? 4.23 -8.836 1.364 1 87.88 100 ASP A C 1
ATOM 774 O O . ASP A 1 100 ? 3.703 -8.562 0.283 1 87.88 100 ASP A O 1
ATOM 778 N N . ARG A 1 101 ? 5.34 -8.359 1.762 1 87.38 101 ARG A N 1
ATOM 779 C CA . ARG A 1 101 ? 6.273 -7.703 0.848 1 87.38 101 ARG A CA 1
ATOM 780 C C . ARG A 1 101 ? 7.191 -8.719 0.182 1 87.38 101 ARG A C 1
ATOM 782 O O . ARG A 1 101 ? 7.98 -9.383 0.855 1 87.38 101 ARG A O 1
ATOM 789 N N . LEU A 1 102 ? 7.121 -8.789 -1.136 1 89.94 102 LEU A N 1
ATOM 790 C CA . LEU A 1 102 ? 7.883 -9.805 -1.854 1 89.94 102 LEU A CA 1
ATOM 791 C C . LEU A 1 102 ? 8.609 -9.195 -3.047 1 89.94 102 LEU A C 1
ATOM 793 O O . LEU A 1 102 ? 8.055 -8.352 -3.754 1 89.94 102 LEU A O 1
ATOM 797 N N . SER A 1 103 ? 9.852 -9.594 -3.25 1 90.06 103 SER A N 1
ATOM 798 C CA . SER A 1 103 ? 10.508 -9.344 -4.527 1 90.06 103 SER A CA 1
ATOM 799 C C . SER A 1 103 ? 9.945 -10.242 -5.625 1 90.06 103 SER A C 1
ATOM 801 O O . SER A 1 103 ? 9.203 -11.188 -5.344 1 90.06 103 SER A O 1
ATOM 803 N N . ARG A 1 104 ? 10.367 -9.914 -6.863 1 92.75 104 ARG A N 1
ATOM 804 C CA . ARG A 1 104 ? 9.961 -10.789 -7.957 1 92.75 104 ARG A CA 1
ATOM 805 C C . ARG A 1 104 ? 10.57 -12.18 -7.809 1 92.75 104 ARG A C 1
ATOM 807 O O . ARG A 1 104 ? 9.922 -13.18 -8.125 1 92.75 104 ARG A O 1
ATOM 814 N N . VAL A 1 105 ? 11.781 -12.219 -7.305 1 96.5 105 VAL A N 1
ATOM 815 C CA . VAL A 1 105 ? 12.438 -13.5 -7.047 1 96.5 105 VAL A CA 1
ATOM 816 C C . VAL A 1 105 ? 11.641 -14.289 -6.012 1 96.5 105 VAL A C 1
ATOM 818 O O . VAL A 1 105 ? 11.359 -15.477 -6.203 1 96.5 105 VAL A O 1
ATOM 821 N N . GLN A 1 106 ? 11.305 -13.641 -4.988 1 95.81 106 GLN A N 1
ATOM 822 C CA . GLN A 1 106 ? 10.562 -14.305 -3.916 1 95.81 106 GLN A CA 1
ATOM 823 C C . GLN A 1 106 ? 9.203 -14.789 -4.402 1 95.81 106 GLN A C 1
ATOM 825 O O . GLN A 1 106 ? 8.727 -15.844 -3.986 1 95.81 106 GLN A O 1
ATOM 830 N N . MET A 1 107 ? 8.586 -14.055 -5.266 1 95.19 107 MET A N 1
ATOM 831 C CA . MET A 1 107 ? 7.328 -14.492 -5.863 1 95.19 107 MET A CA 1
ATOM 832 C C . MET A 1 107 ? 7.535 -15.75 -6.703 1 95.19 107 MET A C 1
ATOM 834 O O . MET A 1 107 ? 6.758 -16.703 -6.605 1 95.19 107 MET A O 1
ATOM 838 N N . ALA A 1 108 ? 8.555 -15.703 -7.461 1 97.75 108 ALA A N 1
ATOM 839 C CA . ALA A 1 108 ? 8.867 -16.859 -8.289 1 97.75 108 ALA A CA 1
ATOM 840 C C . ALA A 1 108 ? 9.156 -18.094 -7.434 1 97.75 108 ALA A C 1
ATOM 842 O O . ALA A 1 108 ? 8.695 -19.203 -7.746 1 97.75 108 ALA A O 1
ATOM 843 N N . GLU A 1 109 ? 9.852 -17.875 -6.387 1 98.25 109 GLU A N 1
ATOM 844 C CA . GLU A 1 109 ? 10.172 -18.969 -5.473 1 98.25 109 GLU A CA 1
ATOM 845 C C . GLU A 1 109 ? 8.914 -19.531 -4.828 1 98.25 109 GLU A C 1
ATOM 847 O O . GLU A 1 109 ? 8.789 -20.75 -4.66 1 98.25 109 GLU A O 1
ATOM 852 N N . ALA A 1 110 ? 8.078 -18.641 -4.477 1 97.19 110 ALA A N 1
ATOM 853 C CA . ALA A 1 110 ? 6.82 -19.094 -3.891 1 97.19 110 ALA A CA 1
ATOM 854 C C . ALA A 1 110 ? 6.035 -19.953 -4.875 1 97.19 110 ALA A C 1
ATOM 856 O O . ALA A 1 110 ? 5.477 -20.984 -4.5 1 97.19 110 ALA A O 1
ATOM 857 N N . VAL A 1 111 ? 5.973 -19.531 -6.113 1 96.38 111 VAL A N 1
ATOM 858 C CA . VAL A 1 111 ? 5.285 -20.281 -7.152 1 96.38 111 VAL A CA 1
ATOM 859 C C . VAL A 1 111 ? 5.969 -21.641 -7.34 1 96.38 111 VAL A C 1
ATOM 861 O O . VAL A 1 111 ? 5.301 -22.672 -7.395 1 96.38 111 VAL A O 1
ATOM 864 N N . ALA A 1 112 ? 7.262 -21.594 -7.402 1 98.06 112 ALA A N 1
ATOM 865 C CA . ALA A 1 112 ? 8.016 -22.828 -7.598 1 98.06 112 ALA A CA 1
ATOM 866 C C . ALA A 1 112 ? 7.785 -23.797 -6.441 1 98.06 112 ALA A C 1
ATOM 868 O O . ALA A 1 112 ? 7.609 -25 -6.66 1 98.06 112 ALA A O 1
ATOM 869 N N . ASP A 1 113 ? 7.816 -23.281 -5.219 1 97.75 113 ASP A N 1
ATOM 870 C CA . ASP A 1 113 ? 7.57 -24.094 -4.035 1 97.75 113 ASP A CA 1
ATOM 871 C C . ASP A 1 113 ? 6.195 -24.766 -4.102 1 97.75 113 ASP A C 1
ATOM 873 O O . ASP A 1 113 ? 6.07 -25.953 -3.857 1 97.75 113 ASP A O 1
ATOM 877 N N . PHE A 1 114 ? 5.258 -24.016 -4.465 1 96.06 114 PHE A N 1
ATOM 878 C CA . PHE A 1 114 ? 3.877 -24.484 -4.453 1 96.06 114 PHE A CA 1
ATOM 879 C C . PHE A 1 114 ? 3.633 -25.484 -5.578 1 96.06 114 PHE A C 1
ATOM 881 O O . PHE A 1 114 ? 2.924 -26.469 -5.387 1 96.06 114 PHE A O 1
ATOM 888 N N . ARG A 1 115 ? 4.176 -25.203 -6.766 1 96.5 115 ARG A N 1
ATOM 889 C CA . ARG A 1 115 ? 3.904 -25.984 -7.969 1 96.5 115 ARG A CA 1
ATOM 890 C C . ARG A 1 115 ? 4.902 -27.141 -8.109 1 96.5 115 ARG A C 1
ATOM 892 O O . ARG A 1 115 ? 4.691 -28.047 -8.906 1 96.5 115 ARG A O 1
ATOM 899 N N . GLY A 1 116 ? 5.941 -27.078 -7.332 1 97.56 116 GLY A N 1
ATOM 900 C CA . GLY A 1 116 ? 6.984 -28.078 -7.422 1 97.56 116 GLY A CA 1
ATOM 901 C C . GLY A 1 116 ? 7.922 -27.875 -8.594 1 97.56 116 GLY A C 1
ATOM 902 O O . GLY A 1 116 ? 8.383 -28.828 -9.211 1 97.56 116 GLY A O 1
ATOM 903 N N . TYR A 1 117 ? 8.18 -26.672 -8.984 1 97.75 117 TYR A N 1
ATOM 904 C CA . TYR A 1 117 ? 9.094 -26.391 -10.086 1 97.75 117 TYR A CA 1
ATOM 905 C C . TYR A 1 117 ? 10.539 -26.344 -9.594 1 97.75 117 TYR A C 1
ATOM 907 O O . TYR A 1 117 ? 10.781 -26.219 -8.391 1 97.75 117 TYR A O 1
ATOM 915 N N . ASP A 1 118 ? 11.453 -26.406 -10.555 1 97.94 118 ASP A N 1
ATOM 916 C CA . ASP A 1 118 ? 12.883 -26.359 -10.273 1 97.94 118 ASP A CA 1
ATOM 917 C C . ASP A 1 118 ? 13.344 -24.938 -9.953 1 97.94 118 ASP A C 1
ATOM 919 O O . ASP A 1 118 ? 13.25 -24.047 -10.797 1 97.94 118 ASP A O 1
ATOM 923 N N . HIS A 1 119 ? 13.883 -24.75 -8.742 1 98 119 HIS A N 1
ATOM 924 C CA . HIS A 1 119 ? 14.328 -23.438 -8.297 1 98 119 HIS A CA 1
ATOM 925 C C . HIS A 1 119 ? 15.508 -22.938 -9.125 1 98 119 HIS A C 1
ATOM 927 O O . HIS A 1 119 ? 15.789 -21.734 -9.164 1 98 119 HIS A O 1
ATOM 933 N N . SER A 1 120 ? 16.188 -23.844 -9.75 1 98 120 SER A N 1
ATOM 934 C CA . SER A 1 120 ? 17.359 -23.438 -10.531 1 98 120 SER A CA 1
ATOM 935 C C . SER A 1 120 ? 16.953 -22.609 -11.742 1 98 120 SER A C 1
ATOM 937 O O . SER A 1 120 ? 17.797 -21.953 -12.359 1 98 120 SER A O 1
ATOM 939 N N . LEU A 1 121 ? 15.711 -22.641 -12.148 1 98.12 121 LEU A N 1
ATOM 940 C CA . LEU A 1 121 ? 15.18 -21.875 -13.273 1 98.12 121 LEU A CA 1
ATOM 941 C C . LEU A 1 121 ? 15.07 -20.391 -12.922 1 98.12 121 LEU A C 1
ATOM 943 O O . LEU A 1 121 ? 14.883 -19.547 -13.805 1 98.12 121 LEU A O 1
ATOM 947 N N . ILE A 1 122 ? 15.148 -20.047 -11.625 1 98.38 122 ILE A N 1
ATOM 948 C CA . ILE A 1 122 ? 14.977 -18.688 -11.141 1 98.38 122 ILE A CA 1
ATOM 949 C C . ILE A 1 122 ? 16.344 -18 -11.023 1 98.38 122 ILE A C 1
ATOM 951 O O . ILE A 1 122 ? 17.141 -18.344 -10.148 1 98.38 122 ILE A O 1
ATOM 955 N N . LYS A 1 123 ? 16.578 -17.047 -11.883 1 97.94 123 LYS A N 1
ATOM 956 C CA . LYS A 1 123 ? 17.828 -16.281 -11.859 1 97.94 123 LYS A CA 1
ATOM 957 C C . LYS A 1 123 ? 17.594 -14.883 -11.273 1 97.94 123 LYS A C 1
ATOM 959 O O . LYS A 1 123 ? 16.844 -14.086 -11.828 1 97.94 123 LYS A O 1
ATOM 964 N N . ALA A 1 124 ? 18.281 -14.602 -10.195 1 97.19 124 ALA A N 1
ATOM 965 C CA . ALA A 1 124 ? 18.141 -13.312 -9.523 1 97.19 124 ALA A CA 1
ATOM 966 C C . ALA A 1 124 ? 19.031 -12.25 -10.172 1 97.19 124 ALA A C 1
ATOM 968 O O . ALA A 1 124 ? 20.234 -12.453 -10.312 1 97.19 124 ALA A O 1
ATOM 969 N N . VAL A 1 125 ? 18.391 -11.117 -10.555 1 95.44 125 VAL A N 1
ATOM 970 C CA . VAL A 1 125 ? 19.156 -10.008 -11.109 1 95.44 125 VAL A CA 1
ATOM 971 C C . VAL A 1 125 ? 18.688 -8.695 -10.477 1 95.44 125 VAL A C 1
ATOM 973 O O . VAL A 1 125 ? 17.609 -8.633 -9.883 1 95.44 125 VAL A O 1
ATOM 976 N N . SER A 1 126 ? 19.562 -7.695 -10.562 1 90.75 126 SER A N 1
ATOM 977 C CA . SER A 1 126 ? 19.188 -6.371 -10.086 1 90.75 126 SER A CA 1
ATOM 978 C C . SER A 1 126 ? 18.344 -5.637 -11.125 1 90.75 126 SER A C 1
ATOM 980 O O . SER A 1 126 ? 18.578 -5.758 -12.328 1 90.75 126 SER A O 1
ATOM 982 N N . ALA A 1 127 ? 17.406 -4.852 -10.625 1 85 127 ALA A N 1
ATOM 983 C CA . ALA A 1 127 ? 16.609 -4.02 -11.523 1 85 127 ALA A CA 1
ATOM 984 C C . ALA A 1 127 ? 17.5 -3.049 -12.297 1 85 127 ALA A C 1
ATOM 986 O O . ALA A 1 127 ? 17.188 -2.666 -13.422 1 85 127 ALA A O 1
ATOM 987 N N . SER A 1 128 ? 18.5 -2.625 -11.617 1 82.56 128 SER A N 1
ATOM 988 C CA . SER A 1 128 ? 19.406 -1.66 -12.227 1 82.56 128 SER A CA 1
ATOM 989 C C . SER A 1 128 ? 20.141 -2.262 -13.422 1 82.56 128 SER A C 1
ATOM 991 O O . SER A 1 128 ? 20.719 -1.536 -14.234 1 82.56 128 SER A O 1
ATOM 993 N N . SER A 1 129 ? 20.109 -3.502 -13.5 1 82.62 129 SER A N 1
ATOM 994 C CA . SER A 1 129 ? 20.828 -4.184 -14.578 1 82.62 129 SER A CA 1
ATOM 995 C C . SER A 1 129 ? 20.016 -4.16 -15.875 1 82.62 129 SER A C 1
ATOM 997 O O . SER A 1 129 ? 20.547 -4.508 -16.938 1 82.62 129 SER A O 1
ATOM 999 N N . VAL A 1 130 ? 18.734 -3.82 -15.742 1 73.62 130 VAL A N 1
ATOM 1000 C CA . VAL A 1 130 ? 17.859 -3.848 -16.906 1 73.62 130 VAL A CA 1
ATOM 1001 C C . VAL A 1 130 ? 17.422 -2.43 -17.25 1 73.62 130 VAL A C 1
ATOM 1003 O O . VAL A 1 130 ? 17.109 -1.637 -16.359 1 73.62 130 VAL A O 1
ATOM 1006 N N . ASP A 1 131 ? 17.672 -2.012 -18.438 1 67.12 131 ASP A N 1
ATOM 1007 C CA . ASP A 1 131 ? 17.172 -0.727 -18.922 1 67.12 131 ASP A CA 1
ATOM 1008 C C . ASP A 1 131 ? 15.688 -0.804 -19.266 1 67.12 131 ASP A C 1
ATOM 1010 O O . ASP A 1 131 ? 15.312 -1.352 -20.297 1 67.12 131 ASP A O 1
ATOM 1014 N N . ARG A 1 132 ? 14.891 -0.517 -18.312 1 60.59 132 ARG A N 1
ATOM 1015 C CA . ARG A 1 132 ? 13.469 -0.651 -18.625 1 60.59 132 ARG A CA 1
ATOM 1016 C C . ARG A 1 132 ? 12.922 0.636 -19.234 1 60.59 132 ARG A C 1
ATOM 1018 O O . ARG A 1 132 ? 11.742 0.706 -19.578 1 60.59 132 ARG A O 1
ATOM 1025 N N . GLY A 1 133 ? 13.742 1.396 -19.531 1 50.88 133 GLY A N 1
ATOM 1026 C CA . GLY A 1 133 ? 13.281 2.656 -20.094 1 50.88 133 GLY A CA 1
ATOM 1027 C C . GLY A 1 133 ? 12.406 3.449 -19.141 1 50.88 133 GLY A C 1
ATOM 1028 O O . GLY A 1 133 ? 12.07 4.605 -19.406 1 50.88 133 GLY A O 1
ATOM 1029 N N . VAL A 1 134 ? 11.688 2.703 -18.328 1 49.09 134 VAL A N 1
ATOM 1030 C CA . VAL A 1 134 ? 10.828 3.424 -17.391 1 49.09 134 VAL A CA 1
ATOM 1031 C C . VAL A 1 134 ? 11.305 3.17 -15.961 1 49.09 134 VAL A C 1
ATOM 1033 O O . VAL A 1 134 ? 11.789 2.082 -15.648 1 49.09 134 VAL A O 1
ATOM 1036 N N . VAL A 1 135 ? 11.602 4.195 -15.312 1 44.84 135 VAL A N 1
ATOM 1037 C CA . VAL A 1 135 ? 12.016 4.07 -13.922 1 44.84 135 VAL A CA 1
ATOM 1038 C C . VAL A 1 135 ? 10.836 3.641 -13.062 1 44.84 135 VAL A C 1
ATOM 1040 O O . VAL A 1 135 ? 9.836 4.359 -12.969 1 44.84 135 VAL A O 1
ATOM 1043 N N . SER A 1 136 ? 10.57 2.387 -13.023 1 46.59 136 SER A N 1
ATOM 1044 C CA . SER A 1 136 ? 9.586 1.977 -12.023 1 46.59 136 SER A CA 1
ATOM 1045 C C . SER A 1 136 ? 10.148 2.119 -10.609 1 46.59 136 SER A C 1
ATOM 1047 O O . SER A 1 136 ? 11.312 1.812 -10.367 1 46.59 136 SER A O 1
ATOM 1049 N N . PRO A 1 137 ? 9.391 2.84 -9.82 1 46.41 137 PRO A N 1
ATOM 1050 C CA . PRO A 1 137 ? 9.953 2.926 -8.469 1 46.41 137 PRO A CA 1
ATOM 1051 C C . PRO A 1 137 ? 10.258 1.556 -7.863 1 46.41 137 PRO A C 1
ATOM 1053 O O . PRO A 1 137 ? 9.461 0.626 -8.008 1 46.41 137 PRO A O 1
ATOM 1056 N N . ALA A 1 138 ? 11.5 1.254 -7.578 1 41.62 138 ALA A N 1
ATOM 1057 C CA . ALA A 1 138 ? 12.086 0.015 -7.074 1 41.62 138 ALA A CA 1
ATOM 1058 C C . ALA A 1 138 ? 11.297 -0.511 -5.875 1 41.62 138 ALA A C 1
ATOM 1060 O O . ALA A 1 138 ? 11.219 -1.723 -5.66 1 41.62 138 ALA A O 1
ATOM 1061 N N . ASP A 1 139 ? 10.945 0.184 -4.816 1 45.34 139 ASP A N 1
ATOM 1062 C CA . ASP A 1 139 ? 10.336 -0.256 -3.562 1 45.34 139 ASP A CA 1
ATOM 1063 C C . ASP A 1 139 ? 9.008 0.447 -3.32 1 45.34 139 ASP A C 1
ATOM 1065 O O . ASP A 1 139 ? 8.969 1.664 -3.127 1 45.34 139 ASP A O 1
ATOM 1069 N N . ILE A 1 140 ? 8.016 -0.163 -3.764 1 46.5 140 ILE A N 1
ATOM 1070 C CA . ILE A 1 140 ? 6.691 0.372 -3.451 1 46.5 140 ILE A CA 1
ATOM 1071 C C . ILE A 1 140 ? 6.109 -0.363 -2.248 1 46.5 140 ILE A C 1
ATOM 1073 O O . ILE A 1 140 ? 4.887 -0.5 -2.129 1 46.5 140 ILE A O 1
ATOM 1077 N N . SER A 1 141 ? 7.043 -1.011 -1.415 1 46.91 141 SER A N 1
ATOM 1078 C CA . SER A 1 141 ? 6.543 -1.861 -0.34 1 46.91 141 SER A CA 1
ATOM 1079 C C . SER A 1 141 ? 6.008 -1.028 0.82 1 46.91 141 SER A C 1
ATOM 1081 O O . SER A 1 141 ? 6.371 0.141 0.971 1 46.91 141 SER A O 1
ATOM 1083 N N . MET A 1 142 ? 4.766 -1.259 1.254 1 47.91 142 MET A N 1
ATOM 1084 C CA . MET A 1 142 ? 4.238 -0.694 2.494 1 47.91 142 MET A CA 1
ATOM 1085 C C . MET A 1 142 ? 4.992 -1.236 3.703 1 47.91 142 MET A C 1
ATOM 1087 O O . MET A 1 142 ? 5.445 -2.383 3.695 1 47.91 142 MET A O 1
ATOM 1091 N N . ASP A 1 143 ? 5.812 -0.375 4.449 1 45.44 143 ASP A N 1
ATOM 1092 C CA . ASP A 1 143 ? 6.602 -0.798 5.602 1 45.44 143 ASP A CA 1
ATOM 1093 C C . ASP A 1 143 ? 5.793 -1.729 6.508 1 45.44 143 ASP A C 1
ATOM 1095 O O . ASP A 1 143 ? 4.77 -1.329 7.059 1 45.44 143 ASP A O 1
ATOM 1099 N N . ILE A 1 144 ? 6.031 -2.973 6.309 1 41.31 144 ILE A N 1
ATOM 1100 C CA . ILE A 1 144 ? 5.457 -3.945 7.23 1 41.31 144 ILE A CA 1
ATOM 1101 C C . ILE A 1 144 ? 6.25 -3.957 8.531 1 41.31 144 ILE A C 1
ATOM 1103 O O . ILE A 1 144 ? 5.977 -4.758 9.43 1 41.31 144 ILE A O 1
ATOM 1107 N N . GLY A 1 145 ? 7.352 -3.23 8.609 1 37.28 145 GLY A N 1
ATOM 1108 C CA . GLY A 1 145 ? 8.109 -3.42 9.836 1 37.28 145 GLY A CA 1
ATOM 1109 C C . GLY A 1 145 ? 7.621 -2.553 10.984 1 37.28 145 GLY A C 1
ATOM 1110 O O . GLY A 1 145 ? 6.984 -1.522 10.758 1 37.28 145 GLY A O 1
ATOM 1111 N N . MET B 1 1 ? 11.297 -1.223 16.984 1 35.56 1 MET B N 1
ATOM 1112 C CA . MET B 1 1 ? 10.359 -1.767 17.953 1 35.56 1 MET B CA 1
ATOM 1113 C C . MET B 1 1 ? 8.93 -1.688 17.453 1 35.56 1 MET B C 1
ATOM 1115 O O . MET B 1 1 ? 8.055 -2.424 17.922 1 35.56 1 MET B O 1
ATOM 1119 N N . TYR B 1 2 ? 8.641 -0.614 16.594 1 40.75 2 TYR B N 1
ATOM 1120 C CA . TYR B 1 2 ? 7.289 -0.358 16.125 1 40.75 2 TYR B CA 1
ATOM 1121 C C . TYR B 1 2 ? 6.812 -1.479 15.203 1 40.75 2 TYR B C 1
ATOM 1123 O O . TYR B 1 2 ? 5.684 -1.957 15.328 1 40.75 2 TYR B O 1
ATOM 1131 N N . GLY B 1 3 ? 7.711 -1.908 14.367 1 49.62 3 GLY B N 1
ATOM 1132 C CA . GLY B 1 3 ? 7.348 -2.945 13.414 1 49.62 3 GLY B CA 1
ATOM 1133 C C . GLY B 1 3 ? 7.027 -4.273 14.07 1 49.62 3 GLY B C 1
ATOM 1134 O O . GLY B 1 3 ? 6.07 -4.949 13.688 1 49.62 3 GLY B O 1
ATOM 1135 N N . LYS B 1 4 ? 7.691 -4.457 15.156 1 57.22 4 LYS B N 1
ATOM 1136 C CA . LYS B 1 4 ? 7.562 -5.746 15.836 1 57.22 4 LYS B CA 1
ATOM 1137 C C . LYS B 1 4 ? 6.238 -5.844 16.578 1 57.22 4 LYS B C 1
ATOM 1139 O O . LYS B 1 4 ? 5.613 -6.906 16.625 1 57.22 4 LYS B O 1
ATOM 1144 N N . SER B 1 5 ? 5.93 -4.699 17 1 62.84 5 SER B N 1
ATOM 1145 C CA . SER B 1 5 ? 4.727 -4.699 17.828 1 62.84 5 SER B CA 1
ATOM 1146 C C . SER B 1 5 ? 3.475 -4.891 16.969 1 62.84 5 SER B C 1
ATOM 1148 O O . SER B 1 5 ? 2.555 -5.609 17.375 1 62.84 5 SER B O 1
ATOM 1150 N N . LYS B 1 6 ? 3.441 -4.328 15.805 1 67.06 6 LYS B N 1
ATOM 1151 C CA . LYS B 1 6 ? 2.285 -4.488 14.93 1 67.06 6 LYS B CA 1
ATOM 1152 C C . LYS B 1 6 ? 2.141 -5.934 14.469 1 67.06 6 LYS B C 1
ATOM 1154 O O . LYS B 1 6 ? 1.042 -6.488 14.484 1 67.06 6 LYS B O 1
ATOM 1159 N N . VAL B 1 7 ? 3.285 -6.492 14.305 1 71.44 7 VAL B N 1
ATOM 1160 C CA . VAL B 1 7 ? 3.295 -7.875 13.836 1 71.44 7 VAL B CA 1
ATOM 1161 C C . VAL B 1 7 ? 2.809 -8.805 14.945 1 71.44 7 VAL B C 1
ATOM 1163 O O . VAL B 1 7 ? 2.031 -9.727 14.695 1 71.44 7 VAL B O 1
ATOM 1166 N N . ALA B 1 8 ? 3.217 -8.453 16.062 1 75.56 8 ALA B N 1
ATOM 1167 C CA . ALA B 1 8 ? 2.809 -9.281 17.188 1 75.56 8 ALA B CA 1
ATOM 1168 C C . ALA B 1 8 ? 1.303 -9.188 17.422 1 75.56 8 ALA B C 1
ATOM 1170 O O . ALA B 1 8 ? 0.644 -10.203 17.672 1 75.56 8 ALA B O 1
ATOM 1171 N N . ALA B 1 9 ? 0.731 -8.023 17.375 1 79.81 9 ALA B N 1
ATOM 1172 C CA . ALA B 1 9 ? -0.707 -7.82 17.531 1 79.81 9 ALA B CA 1
ATOM 1173 C C . ALA B 1 9 ? -1.485 -8.523 16.422 1 79.81 9 ALA B C 1
ATOM 1175 O O . ALA B 1 9 ? -2.51 -9.164 16.688 1 79.81 9 ALA B O 1
ATOM 1176 N N . GLU B 1 10 ? -0.967 -8.453 15.25 1 83.62 10 GLU B N 1
ATOM 1177 C CA . GLU B 1 10 ? -1.6 -9.109 14.109 1 83.62 10 GLU B CA 1
ATOM 1178 C C . GLU B 1 10 ? -1.621 -10.625 14.289 1 83.62 10 GLU B C 1
ATOM 1180 O O . GLU B 1 10 ? -2.625 -11.273 13.992 1 83.62 10 GLU B O 1
ATOM 1185 N N . GLN B 1 11 ? -0.465 -11.078 14.797 1 84.44 11 GLN B N 1
ATOM 1186 C CA . GLN B 1 11 ? -0.381 -12.516 15.031 1 84.44 11 GLN B CA 1
ATOM 1187 C C . GLN B 1 11 ? -1.377 -12.961 16.094 1 84.44 11 GLN B C 1
ATOM 1189 O O . GLN B 1 11 ? -2.051 -13.984 15.938 1 84.44 11 GLN B O 1
ATOM 1194 N N . LEU B 1 12 ? -1.523 -12.211 17.109 1 86.69 12 LEU B N 1
ATOM 1195 C CA . LEU B 1 12 ? -2.459 -12.539 18.188 1 86.69 12 LEU B CA 1
ATOM 1196 C C . LEU B 1 12 ? -3.893 -12.547 17.672 1 86.69 12 LEU B C 1
ATOM 1198 O O . LEU B 1 12 ? -4.656 -13.469 17.969 1 86.69 12 LEU B O 1
ATOM 1202 N N . ILE B 1 13 ? -4.238 -11.578 16.922 1 88.31 13 ILE B N 1
ATOM 1203 C CA . ILE B 1 13 ? -5.586 -11.461 16.375 1 88.31 13 ILE B CA 1
ATOM 1204 C C . ILE B 1 13 ? -5.867 -12.648 15.445 1 88.31 13 ILE B C 1
ATOM 1206 O O . ILE B 1 13 ? -6.922 -13.281 15.547 1 88.31 13 ILE B O 1
ATOM 1210 N N . SER B 1 14 ? -4.898 -12.891 14.586 1 86.19 14 SER B N 1
ATOM 1211 C CA . SER B 1 14 ? -5.078 -13.953 13.602 1 86.19 14 SER B CA 1
ATOM 1212 C C . SER B 1 14 ? -5.215 -15.32 14.273 1 86.19 14 SER B C 1
ATOM 1214 O O . SER B 1 14 ? -5.902 -16.203 13.766 1 86.19 14 SER B O 1
ATOM 1216 N N . GLU B 1 15 ? -4.641 -15.43 15.438 1 88.69 15 GLU B N 1
ATOM 1217 C CA . GLU B 1 15 ? -4.652 -16.703 16.141 1 88.69 15 GLU B CA 1
ATOM 1218 C C . GLU B 1 15 ? -5.895 -16.844 17.031 1 88.69 15 GLU B C 1
ATOM 1220 O O . GLU B 1 15 ? -6.328 -17.953 17.328 1 88.69 15 GLU B O 1
ATOM 1225 N N . THR B 1 16 ? -6.469 -15.781 17.453 1 90.06 16 THR B N 1
ATOM 1226 C CA . THR B 1 16 ? -7.488 -15.859 18.484 1 90.06 16 THR B CA 1
ATOM 1227 C C . THR B 1 16 ? -8.867 -15.516 17.922 1 90.06 16 THR B C 1
ATOM 1229 O O . THR B 1 16 ? -9.891 -15.859 18.5 1 90.06 16 THR B O 1
ATOM 1232 N N . CYS B 1 17 ? -8.867 -14.789 16.859 1 88 17 CYS B N 1
ATOM 1233 C CA . CYS B 1 17 ? -10.133 -14.336 16.297 1 88 17 CYS B CA 1
ATOM 1234 C C . CYS B 1 17 ? -10.43 -15.039 14.977 1 88 17 CYS B C 1
ATOM 1236 O O . CYS B 1 17 ? -9.555 -15.156 14.125 1 88 17 CYS B O 1
ATOM 1238 N N . SER B 1 18 ? -11.617 -15.492 14.898 1 85.81 18 SER B N 1
ATOM 1239 C CA . SER B 1 18 ? -12.008 -16.172 13.664 1 85.81 18 SER B CA 1
ATOM 1240 C C . SER B 1 18 ? -12.484 -15.18 12.609 1 85.81 18 SER B C 1
ATOM 1242 O O . SER B 1 18 ? -12.594 -15.531 11.43 1 85.81 18 SER B O 1
ATOM 1244 N N . ASN B 1 19 ? -12.75 -14.008 13.07 1 85.5 19 ASN B N 1
ATOM 1245 C CA . ASN B 1 19 ? -13.219 -12.938 12.195 1 85.5 19 ASN B CA 1
ATOM 1246 C C . ASN B 1 19 ? -12.477 -11.633 12.461 1 85.5 19 ASN B C 1
ATOM 1248 O O . ASN B 1 19 ? -12.539 -11.094 13.57 1 85.5 19 ASN B O 1
ATOM 1252 N N . PHE B 1 20 ? -11.766 -11.242 11.422 1 87.81 20 PHE B N 1
ATOM 1253 C CA . PHE B 1 20 ? -11.047 -9.992 11.633 1 87.81 20 PHE B CA 1
ATOM 1254 C C . PHE B 1 20 ? -10.727 -9.328 10.305 1 87.81 20 PHE B C 1
ATOM 1256 O O . PHE B 1 20 ? -10.688 -9.984 9.266 1 87.81 20 PHE B O 1
ATOM 1263 N N . ALA B 1 21 ? -10.578 -8.078 10.344 1 88.12 21 ALA B N 1
ATOM 1264 C CA . ALA B 1 21 ? -10.016 -7.238 9.289 1 88.12 21 ALA B CA 1
ATOM 1265 C C . ALA B 1 21 ? -8.93 -6.32 9.836 1 88.12 21 ALA B C 1
ATOM 1267 O O . ALA B 1 21 ? -9.172 -5.551 10.773 1 88.12 21 ALA B O 1
ATOM 1268 N N . ILE B 1 22 ? -7.758 -6.52 9.289 1 89.44 22 ILE B N 1
ATOM 1269 C CA . ILE B 1 22 ? -6.617 -5.695 9.688 1 89.44 22 ILE B CA 1
ATOM 1270 C C . ILE B 1 22 ? -6.188 -4.816 8.516 1 89.44 22 ILE B C 1
ATOM 1272 O O . ILE B 1 22 ? -5.906 -5.316 7.422 1 89.44 22 ILE B O 1
ATOM 1276 N N . LEU B 1 23 ? -6.199 -3.559 8.703 1 90.25 23 LEU B N 1
ATOM 1277 C CA . LEU B 1 23 ? -5.66 -2.605 7.742 1 90.25 23 LEU B CA 1
ATOM 1278 C C . LEU B 1 23 ? -4.355 -2 8.25 1 90.25 23 LEU B C 1
ATOM 1280 O O . LEU B 1 23 ? -4.336 -1.333 9.289 1 90.25 23 LEU B O 1
ATOM 1284 N N . ARG B 1 24 ? -3.256 -2.26 7.496 1 87.56 24 ARG B N 1
ATOM 1285 C CA . ARG B 1 24 ? -1.947 -1.698 7.816 1 87.56 24 ARG B CA 1
ATOM 1286 C C . ARG B 1 24 ? -1.677 -0.441 6.996 1 87.56 24 ARG B C 1
ATOM 1288 O O . ARG B 1 24 ? -1.755 -0.466 5.766 1 87.56 24 ARG B O 1
ATOM 1295 N N . SER B 1 25 ? -1.463 0.644 7.707 1 86.94 25 SER B N 1
ATOM 1296 C CA . SER B 1 25 ? -1.095 1.891 7.043 1 86.94 25 SER B CA 1
ATOM 1297 C C . SER B 1 25 ? 0.169 2.488 7.652 1 86.94 25 SER B C 1
ATOM 1299 O O . SER B 1 25 ? 0.368 2.428 8.867 1 86.94 25 SER B O 1
ATOM 1301 N N . SER B 1 26 ? 1.021 3.033 6.816 1 82.12 26 SER B N 1
ATOM 1302 C CA . SER B 1 26 ? 2.287 3.584 7.293 1 82.12 26 SER B CA 1
ATOM 1303 C C . SER B 1 26 ? 2.088 4.953 7.93 1 82.12 26 SER B C 1
ATOM 1305 O O . SER B 1 26 ? 2.592 5.215 9.023 1 82.12 26 SER B O 1
ATOM 1307 N N . ILE B 1 27 ? 1.438 5.863 7.238 1 86.88 27 ILE B N 1
ATOM 1308 C CA . ILE B 1 27 ? 1.221 7.223 7.711 1 86.88 27 ILE B CA 1
ATOM 1309 C C . ILE B 1 27 ? -0.255 7.59 7.566 1 86.88 27 ILE B C 1
ATOM 1311 O O . ILE B 1 27 ? -0.801 7.57 6.461 1 86.88 27 ILE B O 1
ATOM 1315 N N . ILE B 1 28 ? -0.818 7.844 8.727 1 89.12 28 ILE B N 1
ATOM 1316 C CA . ILE B 1 28 ? -2.195 8.328 8.75 1 89.12 28 ILE B CA 1
ATOM 1317 C C . ILE B 1 28 ? -2.219 9.797 9.141 1 89.12 28 ILE B C 1
ATOM 1319 O O . ILE B 1 28 ? -1.55 10.203 10.094 1 89.12 28 ILE B O 1
ATOM 1323 N N . TYR B 1 29 ? -2.92 10.594 8.297 1 89.62 29 TYR B N 1
ATOM 1324 C CA . TYR B 1 29 ? -3.029 12.016 8.617 1 89.62 29 TYR B CA 1
ATOM 1325 C C . TYR B 1 29 ? -4.488 12.445 8.664 1 89.62 29 TYR B C 1
ATOM 1327 O O . TYR B 1 29 ? -5.371 11.75 8.156 1 89.62 29 TYR B O 1
ATOM 1335 N N . GLY B 1 30 ? -4.746 13.539 9.336 1 87.75 30 GLY B N 1
ATOM 1336 C CA . GLY B 1 30 ? -6.09 14.07 9.484 1 87.75 30 GLY B CA 1
ATOM 1337 C C . GLY B 1 30 ? -6.266 14.898 10.742 1 87.75 30 GLY B C 1
ATOM 1338 O O . GLY B 1 30 ? -5.289 15.211 11.43 1 87.75 30 GLY B O 1
ATOM 1339 N N . PRO B 1 31 ? -7.566 15.344 10.859 1 80.94 31 PRO B N 1
ATOM 1340 C CA . PRO B 1 31 ? -7.816 16.188 12.031 1 80.94 31 PRO B CA 1
ATOM 1341 C C . PRO B 1 31 ? -7.52 15.477 13.352 1 80.94 31 PRO B C 1
ATOM 1343 O O . PRO B 1 31 ? -7.574 14.25 13.422 1 80.94 31 PRO B O 1
ATOM 1346 N N . GLN B 1 32 ? -6.887 16.219 14.281 1 66.5 32 GLN B N 1
ATOM 1347 C CA . GLN B 1 32 ? -6.512 15.68 15.586 1 66.5 32 GLN B CA 1
ATOM 1348 C C . GLN B 1 32 ? -7.723 15.086 16.297 1 66.5 32 GLN B C 1
ATOM 1350 O O . GLN B 1 32 ? -8.836 15.609 16.188 1 66.5 32 GLN B O 1
ATOM 1355 N N . THR B 1 33 ? -7.363 13.719 16.703 1 60.03 33 THR B N 1
ATOM 1356 C CA . THR B 1 33 ? -8.391 13.102 17.531 1 60.03 33 THR B CA 1
ATOM 1357 C C . THR B 1 33 ? -8.555 13.867 18.844 1 60.03 33 THR B C 1
ATOM 1359 O O . THR B 1 33 ? -7.676 14.648 19.234 1 60.03 33 THR B O 1
ATOM 1362 N N . ILE B 1 34 ? -9.758 13.773 19.422 1 57.25 34 ILE B N 1
ATOM 1363 C CA . ILE B 1 34 ? -10.102 14.422 20.672 1 57.25 34 ILE B CA 1
ATOM 1364 C C . ILE B 1 34 ? -9.047 14.094 21.734 1 57.25 34 ILE B C 1
ATOM 1366 O O . ILE B 1 34 ? -8.656 14.961 22.516 1 57.25 34 ILE B O 1
ATOM 1370 N N . SER B 1 35 ? -8.594 12.781 21.719 1 56.56 35 SER B N 1
ATOM 1371 C CA . SER B 1 35 ? -7.633 12.414 22.75 1 56.56 35 SER B CA 1
ATOM 1372 C C . SER B 1 35 ? -6.215 12.367 22.188 1 56.56 35 SER B C 1
ATOM 1374 O O . SER B 1 35 ? -5.98 11.781 21.125 1 56.56 35 SER B O 1
ATOM 1376 N N . PRO B 1 36 ? -5.363 13.141 22.875 1 53.88 36 PRO B N 1
ATOM 1377 C CA . PRO B 1 36 ? -3.975 13.188 22.422 1 53.88 36 PRO B CA 1
ATOM 1378 C C . PRO B 1 36 ? -3.357 11.797 22.266 1 53.88 36 PRO B C 1
ATOM 1380 O O . PRO B 1 36 ? -3.6 10.922 23.109 1 53.88 36 PRO B O 1
ATOM 1383 N N . VAL B 1 37 ? -3.102 11.484 21.078 1 56.19 37 VAL B N 1
ATOM 1384 C CA . VAL B 1 37 ? -2.324 10.258 20.938 1 56.19 37 VAL B CA 1
ATOM 1385 C C . VAL B 1 37 ? -0.887 10.5 21.391 1 56.19 37 VAL B C 1
ATOM 1387 O O . VAL B 1 37 ? -0.358 11.602 21.234 1 56.19 37 VAL B O 1
ATOM 1390 N N . ALA B 1 38 ? -0.484 9.727 22.375 1 54.09 38 ALA B N 1
ATOM 1391 C CA . ALA B 1 38 ? 0.827 9.8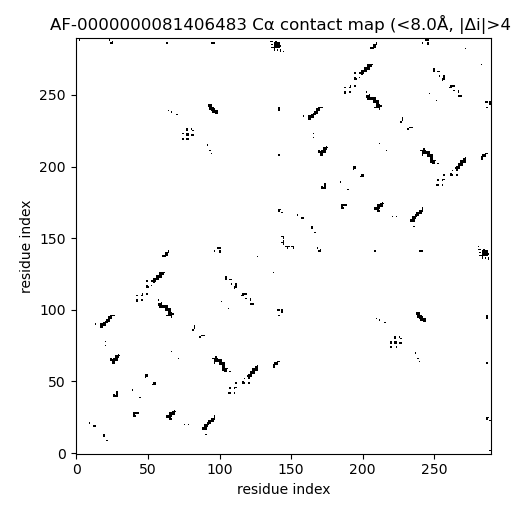91 23 1 54.09 38 ALA B CA 1
ATOM 1392 C C . ALA B 1 38 ? 1.886 10.25 21.953 1 54.09 38 ALA B C 1
ATOM 1394 O O . ALA B 1 38 ? 2.779 11.055 22.219 1 54.09 38 ALA B O 1
ATOM 1395 N N . LYS B 1 39 ? 1.902 9.508 20.859 1 58.25 39 LYS B N 1
ATOM 1396 C CA . LYS B 1 39 ? 2.92 9.797 19.844 1 58.25 39 LYS B CA 1
ATOM 1397 C C . LYS B 1 39 ? 2.314 10.508 18.641 1 58.25 39 LYS B C 1
ATOM 1399 O O . LYS B 1 39 ? 1.259 10.109 18.141 1 58.25 39 LYS B O 1
ATOM 1404 N N . SER B 1 40 ? 2.891 11.664 18.453 1 62.5 40 SER B N 1
ATOM 1405 C CA . SER B 1 40 ? 2.396 12.477 17.359 1 62.5 40 SER B CA 1
ATOM 1406 C C . SER B 1 40 ? 2.553 11.758 16.016 1 62.5 40 SER B C 1
ATOM 1408 O O . SER B 1 40 ? 3.504 11 15.828 1 62.5 40 SER B O 1
ATOM 1410 N N . LEU B 1 41 ? 1.604 11.859 15.219 1 79.31 41 LEU B N 1
ATOM 1411 C CA . LEU B 1 41 ? 1.674 11.336 13.859 1 79.31 41 LEU B CA 1
ATOM 1412 C C . LEU B 1 41 ? 2.648 12.156 13.016 1 79.31 41 LEU B C 1
ATOM 1414 O O . LEU B 1 41 ? 2.854 13.344 13.273 1 79.31 41 LEU B O 1
ATOM 1418 N N . PRO B 1 42 ? 3.295 11.547 12.141 1 85 42 PRO B N 1
ATOM 1419 C CA . PRO B 1 42 ? 4.375 12.188 11.391 1 85 42 PRO B CA 1
ATOM 1420 C C . PRO B 1 42 ? 3.979 13.555 10.844 1 85 42 PRO B C 1
ATOM 1422 O O . PRO B 1 42 ? 4.75 14.516 10.953 1 85 42 PRO B O 1
ATOM 1425 N N . ILE B 1 43 ? 2.82 13.711 10.344 1 90.12 43 ILE B N 1
ATOM 1426 C CA . ILE B 1 43 ? 2.408 14.977 9.75 1 90.12 43 ILE B CA 1
ATOM 1427 C C . ILE B 1 43 ? 2.217 16.031 10.844 1 90.12 43 ILE B C 1
ATOM 1429 O O . ILE B 1 43 ? 2.564 17.188 10.664 1 90.12 43 ILE B O 1
ATOM 1433 N N . GLN B 1 44 ? 1.686 15.594 11.914 1 87.88 44 GLN B N 1
ATOM 1434 C CA . GLN B 1 44 ? 1.533 16.5 13.055 1 87.88 44 GLN B CA 1
ATOM 1435 C C . GLN B 1 44 ? 2.893 16.938 13.594 1 87.88 44 GLN B C 1
ATOM 1437 O O . GLN B 1 44 ? 3.066 18.078 13.992 1 87.88 44 GLN B O 1
ATOM 1442 N N . TRP B 1 45 ? 3.768 16.031 13.711 1 90.12 45 TRP B N 1
ATOM 1443 C CA . TRP B 1 45 ? 5.121 16.359 14.156 1 90.12 45 TRP B CA 1
ATOM 1444 C C . TRP B 1 45 ? 5.77 17.375 13.211 1 90.12 45 TRP B C 1
ATOM 1446 O O . TRP B 1 45 ? 6.383 18.344 13.656 1 90.12 45 TRP B O 1
ATOM 1456 N N . ILE B 1 46 ? 5.648 17.141 11.945 1 94.31 46 ILE B N 1
ATOM 1457 C CA . ILE B 1 46 ? 6.172 18.078 10.953 1 94.31 46 ILE B CA 1
ATOM 1458 C C . ILE B 1 46 ? 5.574 19.469 11.18 1 94.31 46 ILE B C 1
ATOM 1460 O O . ILE B 1 46 ? 6.301 20.469 11.203 1 94.31 46 ILE B O 1
ATOM 1464 N N . ASP B 1 47 ? 4.277 19.516 11.305 1 93.12 47 ASP B N 1
ATOM 1465 C CA . ASP B 1 47 ? 3.592 20.766 11.555 1 93.12 47 ASP B CA 1
ATOM 1466 C C . ASP B 1 47 ? 4.156 21.469 12.789 1 93.12 47 ASP B C 1
ATOM 1468 O O . AS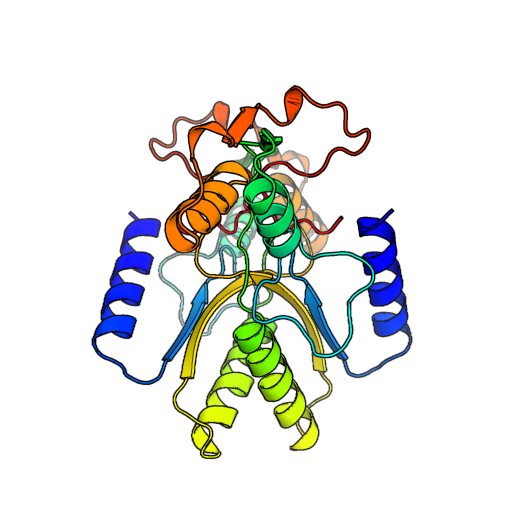P B 1 47 ? 4.434 22.672 12.758 1 93.12 47 ASP B O 1
ATOM 1472 N N . SER B 1 48 ? 4.363 20.703 13.836 1 92.12 48 SER B N 1
ATOM 1473 C CA . SER B 1 48 ? 4.824 21.25 15.109 1 92.12 48 SER B CA 1
ATOM 1474 C C . SER B 1 48 ? 6.223 21.844 14.984 1 92.12 48 SER B C 1
ATOM 1476 O O . SER B 1 48 ? 6.465 22.969 15.43 1 92.12 48 SER B O 1
ATOM 1478 N N . VAL B 1 49 ? 7.129 21.188 14.383 1 95.19 49 VAL B N 1
ATOM 1479 C CA . VAL B 1 49 ? 8.516 21.641 14.344 1 95.19 49 VAL B CA 1
ATOM 1480 C C . VAL B 1 49 ? 8.656 22.844 13.406 1 95.19 49 VAL B C 1
ATOM 1482 O O . VAL B 1 49 ? 9.391 23.781 13.703 1 95.19 49 VAL B O 1
ATOM 1485 N N . LEU B 1 50 ? 7.988 22.781 12.359 1 96.69 50 LEU B N 1
ATOM 1486 C CA . LEU B 1 50 ? 8.055 23.906 11.43 1 96.69 50 LEU B CA 1
ATOM 1487 C C . LEU B 1 50 ? 7.406 25.156 12.023 1 96.69 50 LEU B C 1
ATOM 1489 O O . LEU B 1 50 ? 7.867 26.266 11.797 1 96.69 50 LEU B O 1
ATOM 1493 N N . SER B 1 51 ? 6.355 24.938 12.75 1 96.31 51 SER B N 1
ATOM 1494 C CA . SER B 1 51 ? 5.664 26.047 13.391 1 96.31 51 SER B CA 1
ATOM 1495 C C . SER B 1 51 ? 6.578 26.781 14.359 1 96.31 51 SER B C 1
ATOM 1497 O O . SER B 1 51 ? 6.395 27.984 14.609 1 96.31 51 SER B O 1
ATOM 1499 N N . GLN B 1 52 ? 7.527 26.156 14.875 1 97.19 52 GLN B N 1
ATOM 1500 C CA . GLN B 1 52 ? 8.445 26.719 15.859 1 97.19 52 GLN B CA 1
ATOM 1501 C C . GLN B 1 52 ? 9.641 27.375 15.188 1 97.19 52 GLN B C 1
ATOM 1503 O O . GLN B 1 52 ? 10.531 27.906 15.859 1 97.19 52 GLN B O 1
ATOM 1508 N N . GLY B 1 53 ? 9.742 27.234 13.922 1 96.75 53 GLY B N 1
ATOM 1509 C CA . GLY B 1 53 ? 10.82 27.875 13.172 1 96.75 53 GLY B CA 1
ATOM 1510 C C . GLY B 1 53 ? 12.117 27.078 13.219 1 96.75 53 GLY B C 1
ATOM 1511 O O . GLY B 1 53 ? 13.195 27.641 13.008 1 96.75 53 GLY B O 1
ATOM 1512 N N . GLN B 1 54 ? 12.008 25.891 13.477 1 95.12 54 GLN B N 1
ATOM 1513 C CA . GLN B 1 54 ? 13.18 25.031 13.562 1 95.12 54 GLN B CA 1
ATOM 1514 C C . GLN B 1 54 ? 13.516 24.422 12.203 1 95.12 54 GLN B C 1
ATOM 1516 O O . GLN B 1 54 ? 12.625 23.922 11.5 1 95.12 54 GLN B O 1
ATOM 1521 N N . ALA B 1 55 ? 14.797 24.484 11.875 1 96.44 55 ALA B N 1
ATOM 1522 C CA . ALA B 1 55 ? 15.25 23.75 10.703 1 96.44 55 ALA B CA 1
ATOM 1523 C C . ALA B 1 55 ? 15.328 22.25 11 1 96.44 55 ALA B C 1
ATOM 1525 O O . ALA B 1 55 ? 15.852 21.844 12.047 1 96.44 55 ALA B O 1
ATOM 1526 N N . VAL B 1 56 ? 14.812 21.5 10.117 1 96.38 56 VAL B N 1
ATOM 1527 C CA . VAL B 1 56 ? 14.75 20.062 10.367 1 96.38 56 VAL B CA 1
ATOM 1528 C C . VAL B 1 56 ? 15.156 19.297 9.117 1 96.38 56 VAL B C 1
ATOM 1530 O O . VAL B 1 56 ? 14.836 19.703 7.996 1 96.38 56 VAL B O 1
ATOM 1533 N N . GLU B 1 57 ? 15.828 18.172 9.32 1 96.06 57 GLU B N 1
ATOM 1534 C CA . GLU B 1 57 ? 16.219 17.281 8.227 1 96.06 57 GLU B CA 1
ATOM 1535 C C . GLU B 1 57 ? 15.109 16.266 7.922 1 96.06 57 GLU B C 1
ATOM 1537 O O . GLU B 1 57 ? 14.539 15.664 8.836 1 96.06 57 GLU B O 1
ATOM 1542 N N . PHE B 1 58 ? 14.836 16.156 6.617 1 95.25 58 PHE B N 1
ATOM 1543 C CA . PHE B 1 58 ? 13.891 15.148 6.125 1 95.25 58 PHE B CA 1
ATOM 1544 C C . PHE B 1 58 ? 14.523 14.312 5.023 1 95.25 58 PHE B C 1
ATOM 1546 O O . PHE B 1 58 ? 15.32 14.82 4.227 1 95.25 58 PHE B O 1
ATOM 1553 N N . PHE B 1 59 ? 14.117 13.078 4.977 1 91.38 59 PHE B N 1
ATOM 1554 C CA . PHE B 1 59 ? 14.625 12.188 3.943 1 91.3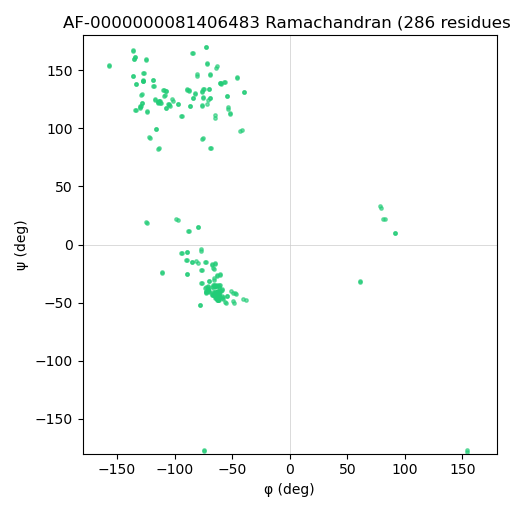8 59 PHE B CA 1
ATOM 1555 C C . PHE B 1 59 ? 13.969 12.484 2.6 1 91.38 59 PHE B C 1
ATOM 1557 O O . PHE B 1 59 ? 12.742 12.5 2.494 1 91.38 59 PHE B O 1
ATOM 1564 N N . HIS B 1 60 ? 14.812 12.609 1.532 1 92.75 60 HIS B N 1
ATOM 1565 C CA . HIS B 1 60 ? 14.266 12.844 0.204 1 92.75 60 HIS B CA 1
ATOM 1566 C C . HIS B 1 60 ? 14.07 11.531 -0.553 1 92.75 60 HIS B C 1
ATOM 1568 O O . HIS B 1 60 ? 13.391 11.5 -1.579 1 92.75 60 HIS B O 1
ATOM 1574 N N . ASP B 1 61 ? 14.555 10.406 0.024 1 85.25 61 ASP B N 1
ATOM 1575 C CA . ASP B 1 61 ? 14.578 9.156 -0.722 1 85.25 61 ASP B CA 1
ATOM 1576 C C . ASP B 1 61 ? 13.844 8.055 0.038 1 85.25 61 ASP B C 1
ATOM 1578 O O . ASP B 1 61 ? 14.109 6.867 -0.163 1 85.25 61 ASP B O 1
ATOM 1582 N N . GLU B 1 62 ? 12.984 8.438 1.008 1 84 62 GLU B N 1
ATOM 1583 C CA . GLU B 1 62 ? 12.031 7.543 1.655 1 84 62 GLU B CA 1
ATOM 1584 C C . GLU B 1 62 ? 10.594 7.934 1.33 1 84 62 GLU B C 1
ATOM 1586 O O . GLU B 1 62 ? 10.172 9.055 1.614 1 84 62 GLU B O 1
ATOM 1591 N N . PHE B 1 63 ? 9.922 6.969 0.782 1 86.75 63 PHE B N 1
ATOM 1592 C CA . PHE B 1 63 ? 8.609 7.301 0.254 1 86.75 63 PHE B CA 1
ATOM 1593 C C . PHE B 1 63 ? 7.52 6.504 0.964 1 86.75 63 PHE B C 1
ATOM 1595 O O . PHE B 1 63 ? 7.727 5.336 1.31 1 86.75 63 PHE B O 1
ATOM 1602 N N . ARG B 1 64 ? 6.414 7.191 1.18 1 86.5 64 ARG B N 1
ATOM 1603 C CA . ARG B 1 64 ? 5.199 6.594 1.723 1 86.5 64 ARG B CA 1
ATOM 1604 C C . ARG B 1 64 ? 3.965 7.082 0.971 1 86.5 64 ARG B C 1
ATOM 1606 O O . ARG B 1 64 ? 4.051 8.008 0.161 1 86.5 64 ARG B O 1
ATOM 1613 N N . CYS B 1 65 ? 2.879 6.414 1.217 1 89.75 65 CYS B N 1
ATOM 1614 C CA . CYS B 1 65 ? 1.571 6.855 0.744 1 89.75 65 CYS B CA 1
ATOM 1615 C C . CYS B 1 65 ? 0.668 7.234 1.912 1 89.75 65 CYS B C 1
ATOM 1617 O O . CYS B 1 65 ? -0.171 6.438 2.336 1 89.75 65 CYS B O 1
ATOM 1619 N N . PRO B 1 66 ? 0.864 8.469 2.389 1 90.44 66 PRO B N 1
ATOM 1620 C CA . PRO B 1 66 ? 0.008 8.859 3.51 1 90.44 66 PRO B CA 1
ATOM 1621 C C . PRO B 1 66 ? -1.479 8.734 3.189 1 90.44 66 PRO B C 1
ATOM 1623 O O . PRO B 1 66 ? -1.904 9.047 2.076 1 90.44 66 PRO B O 1
ATOM 1626 N N . VAL B 1 67 ? -2.242 8.258 4.148 1 91.69 67 VAL B N 1
ATOM 1627 C CA . VAL B 1 67 ? -3.67 8.031 3.939 1 91.69 67 VAL B CA 1
ATOM 1628 C C . VAL B 1 67 ? -4.473 8.906 4.902 1 91.69 67 VAL B C 1
ATOM 1630 O O . VAL B 1 67 ? -4.105 9.055 6.07 1 91.69 67 VAL B O 1
ATOM 1633 N N . TYR B 1 68 ? -5.527 9.523 4.352 1 92.5 68 TYR B N 1
ATOM 1634 C CA . TYR B 1 68 ? -6.422 10.344 5.152 1 92.5 68 TYR B CA 1
ATOM 1635 C C . TYR B 1 68 ? -7.25 9.492 6.105 1 92.5 68 TYR B C 1
ATOM 1637 O O . TYR B 1 68 ? -7.82 8.477 5.699 1 92.5 68 TYR B O 1
ATOM 1645 N N . VAL B 1 69 ? -7.344 9.906 7.371 1 90.75 69 VAL B N 1
ATOM 1646 C CA . VAL B 1 69 ? -7.938 9.109 8.438 1 90.75 69 VAL B CA 1
ATOM 1647 C C . VAL B 1 69 ? -9.391 8.781 8.094 1 90.75 69 VAL B C 1
ATOM 1649 O O . VAL B 1 69 ? -9.867 7.684 8.391 1 90.75 69 VAL B O 1
ATOM 1652 N N . LYS B 1 70 ? -10.164 9.602 7.535 1 89.69 70 LYS B N 1
ATOM 1653 C CA . LYS B 1 70 ? -11.562 9.344 7.219 1 89.69 70 LYS B CA 1
ATOM 1654 C C . LYS B 1 70 ? -11.688 8.234 6.176 1 89.69 70 LYS B C 1
ATOM 1656 O O . LYS B 1 70 ? -12.648 7.461 6.195 1 89.69 70 LYS B O 1
ATOM 1661 N N . ASP B 1 71 ? -10.75 8.203 5.254 1 90.56 71 ASP B N 1
ATOM 1662 C CA . ASP B 1 71 ? -10.75 7.117 4.277 1 90.56 71 ASP B CA 1
ATOM 1663 C C . ASP B 1 71 ? -10.562 5.766 4.957 1 90.56 71 ASP B C 1
ATOM 1665 O O . ASP B 1 71 ? -11.211 4.781 4.598 1 90.56 71 ASP B O 1
ATOM 1669 N N . VAL B 1 72 ? -9.633 5.738 5.926 1 89.75 72 VAL B N 1
ATOM 1670 C CA . VAL B 1 72 ? -9.414 4.523 6.703 1 89.75 72 VAL B CA 1
ATOM 1671 C C . VAL B 1 72 ? -10.688 4.152 7.457 1 89.75 72 VAL B C 1
ATOM 1673 O O . VAL B 1 72 ? -11.141 3.008 7.395 1 89.75 72 VAL B O 1
ATOM 1676 N N . VAL B 1 73 ? -11.297 5.086 8.109 1 86.69 73 VAL B N 1
ATOM 1677 C CA . VAL B 1 73 ? -12.5 4.867 8.906 1 86.69 73 VAL B CA 1
ATOM 1678 C C . VAL B 1 73 ? -13.625 4.371 8.008 1 86.69 73 VAL B C 1
ATOM 1680 O O . VAL B 1 73 ? -14.336 3.422 8.352 1 86.69 73 VAL B O 1
ATOM 1683 N N . ASN B 1 74 ? -13.781 4.996 6.883 1 86.56 74 ASN B N 1
ATOM 1684 C CA . ASN B 1 74 ? -14.812 4.586 5.938 1 86.56 74 ASN B CA 1
ATOM 1685 C C . ASN B 1 74 ? -14.617 3.143 5.484 1 86.56 74 ASN B C 1
ATOM 1687 O O . ASN B 1 74 ? -15.586 2.391 5.352 1 86.56 74 ASN B O 1
ATOM 1691 N N . THR B 1 75 ? -13.422 2.787 5.27 1 89.06 75 THR B N 1
ATOM 1692 C CA . THR B 1 75 ? -13.109 1.425 4.852 1 89.06 75 THR B CA 1
ATOM 1693 C C . THR B 1 75 ? -13.414 0.434 5.973 1 89.06 75 THR B C 1
ATOM 1695 O O . THR B 1 75 ? -14.016 -0.617 5.73 1 89.06 75 THR B O 1
ATOM 1698 N N . ILE B 1 76 ? -13.047 0.793 7.145 1 87.31 76 ILE B N 1
ATOM 1699 C CA . ILE B 1 76 ? -13.305 -0.056 8.305 1 87.31 76 ILE B CA 1
ATOM 1700 C C . ILE B 1 76 ? -14.812 -0.24 8.477 1 87.31 76 ILE B C 1
ATOM 1702 O O . ILE B 1 76 ? -15.289 -1.36 8.672 1 87.31 76 ILE B O 1
ATOM 1706 N N . LEU B 1 77 ? -15.547 0.817 8.383 1 84.81 77 LEU B N 1
ATOM 1707 C CA . LEU B 1 77 ? -17 0.773 8.555 1 84.81 77 LEU B CA 1
ATOM 1708 C C . LEU B 1 77 ? -17.641 -0.092 7.477 1 84.81 77 LEU B C 1
ATOM 1710 O O . LEU B 1 77 ? -18.562 -0.857 7.758 1 84.81 77 LEU B O 1
ATOM 1714 N N . ALA B 1 78 ? -17.156 0.045 6.297 1 85.69 78 ALA B N 1
ATOM 1715 C CA . ALA B 1 78 ? -17.703 -0.754 5.195 1 85.69 78 ALA B CA 1
ATOM 1716 C C . ALA B 1 78 ? -17.453 -2.242 5.43 1 85.69 78 ALA B C 1
ATOM 1718 O O . ALA B 1 78 ? -18.359 -3.062 5.234 1 85.69 78 ALA B O 1
ATOM 1719 N N . LEU B 1 79 ? -16.281 -2.547 5.898 1 85.56 79 LEU B N 1
ATOM 1720 C CA . LEU B 1 79 ? -15.922 -3.941 6.129 1 85.56 79 LEU B CA 1
ATOM 1721 C C . LEU B 1 79 ? -16.688 -4.512 7.316 1 85.56 79 LEU B C 1
ATOM 1723 O O . LEU B 1 79 ? -17.078 -5.68 7.305 1 85.56 79 LEU B O 1
ATOM 1727 N N . THR B 1 80 ? -16.906 -3.688 8.344 1 80.56 80 THR B N 1
ATOM 1728 C CA . THR B 1 80 ? -17.609 -4.113 9.547 1 80.56 80 THR B CA 1
ATOM 1729 C C . THR B 1 80 ? -19.094 -4.348 9.258 1 80.56 80 THR B C 1
ATOM 1731 O O . THR B 1 80 ? -19.688 -5.297 9.773 1 80.56 80 THR B O 1
ATOM 1734 N N . LYS B 1 81 ? -19.641 -3.539 8.5 1 76.75 81 LYS B N 1
ATOM 1735 C CA . LYS B 1 81 ? -21.062 -3.664 8.172 1 76.75 81 LYS B CA 1
ATOM 1736 C C . LYS B 1 81 ? -21.344 -4.941 7.387 1 76.75 81 LYS B C 1
ATOM 1738 O O . LYS B 1 81 ? -22.375 -5.574 7.562 1 76.75 81 LYS B O 1
ATOM 1743 N N . ARG B 1 82 ? -20.453 -5.273 6.59 1 74 82 ARG B N 1
ATOM 1744 C CA . ARG B 1 82 ? -20.594 -6.527 5.859 1 74 82 ARG B CA 1
ATOM 1745 C C . ARG B 1 82 ? -20.641 -7.715 6.812 1 74 82 ARG B C 1
ATOM 1747 O O . ARG B 1 82 ? -21.391 -8.664 6.59 1 74 82 ARG B O 1
ATOM 1754 N N . TRP B 1 83 ? -19.875 -7.586 7.832 1 67.75 83 TRP B N 1
ATOM 1755 C CA . TRP B 1 83 ? -19.844 -8.641 8.836 1 67.75 83 TRP B CA 1
ATOM 1756 C C . TRP B 1 83 ? -21.188 -8.758 9.539 1 67.75 83 TRP B C 1
ATOM 1758 O O . TRP B 1 83 ? -21.719 -9.859 9.727 1 67.75 83 TRP B O 1
ATOM 1768 N N . ILE B 1 84 ? -21.719 -7.684 9.852 1 65.88 84 ILE B N 1
ATOM 1769 C CA . ILE B 1 84 ? -22.953 -7.652 10.625 1 65.88 84 ILE B CA 1
ATOM 1770 C C . ILE B 1 84 ? -24.109 -8.148 9.773 1 65.88 84 ILE B C 1
ATOM 1772 O O . ILE B 1 84 ? -25.047 -8.773 10.281 1 65.88 84 ILE B O 1
ATOM 1776 N N . SER B 1 85 ? -24.016 -7.906 8.547 1 65.25 85 SER B N 1
ATOM 1777 C CA . SER B 1 85 ? -25.125 -8.266 7.672 1 65.25 85 SER B CA 1
ATOM 1778 C C . SER B 1 85 ? -25.109 -9.75 7.34 1 65.25 85 SER B C 1
ATOM 1780 O O . SER B 1 85 ? -25.938 -10.227 6.559 1 65.25 85 SER B O 1
ATOM 1782 N N . GLY B 1 86 ? -24.312 -10.531 8.117 1 62.34 86 GLY B N 1
ATOM 1783 C CA . GLY B 1 86 ? -24.375 -11.977 7.988 1 62.34 86 GLY B CA 1
ATOM 1784 C C . GLY B 1 86 ? -23.391 -12.539 6.984 1 62.34 86 GLY B C 1
ATOM 1785 O O . GLY B 1 86 ? -23.547 -13.672 6.527 1 62.34 86 GLY B O 1
ATOM 1786 N N . ALA B 1 87 ? -22.516 -11.625 6.574 1 62.06 87 ALA B N 1
ATOM 1787 C CA . ALA B 1 87 ? -21.609 -12.195 5.582 1 62.06 87 ALA B CA 1
ATOM 1788 C C . ALA B 1 87 ? -20.625 -13.164 6.23 1 62.06 87 ALA B C 1
ATOM 1790 O O . ALA B 1 87 ? -20.5 -13.203 7.457 1 62.06 87 ALA B O 1
ATOM 1791 N N . GLU B 1 88 ? -20.109 -14.07 5.488 1 68.44 88 GLU B N 1
ATOM 1792 C CA . GLU B 1 88 ? -19.125 -15.102 5.824 1 68.44 88 GLU B CA 1
ATOM 1793 C C . GLU B 1 88 ? -17.969 -14.523 6.641 1 68.44 88 GLU B C 1
ATOM 1795 O O . GLU B 1 88 ? -17.734 -13.312 6.613 1 68.44 88 GLU B O 1
ATOM 1800 N N . GLN B 1 89 ? -17.531 -15.359 7.555 1 77.31 89 GLN B N 1
ATOM 1801 C CA . GLN B 1 89 ? -16.312 -15.055 8.312 1 77.31 89 GLN B CA 1
ATOM 1802 C C . GLN B 1 89 ? -15.25 -14.438 7.414 1 77.31 89 GLN B C 1
ATOM 1804 O O . GLN B 1 89 ? -15.078 -14.859 6.27 1 77.31 89 GLN B O 1
ATOM 1809 N N . MET B 1 90 ? -14.758 -13.344 7.988 1 82 90 MET B N 1
ATOM 1810 C CA . MET B 1 90 ? -13.742 -12.648 7.199 1 82 90 MET B CA 1
ATOM 1811 C C . MET B 1 90 ? -12.398 -12.648 7.918 1 82 90 MET B C 1
ATOM 1813 O O . MET B 1 90 ? -12.344 -12.422 9.125 1 82 90 MET B O 1
ATOM 1817 N N . GLN B 1 91 ? -11.406 -13.102 7.305 1 88.12 91 GLN B N 1
ATOM 1818 C CA . GLN B 1 91 ? -10.016 -12.914 7.691 1 88.12 91 GLN B CA 1
ATOM 1819 C C . GLN B 1 91 ? -9.25 -12.125 6.633 1 88.12 91 GLN B C 1
ATOM 1821 O O . GLN B 1 91 ? -8.906 -12.664 5.574 1 88.12 91 GLN B O 1
ATOM 1826 N N . LEU B 1 92 ? -9.125 -10.852 6.957 1 90.44 92 LEU B N 1
ATOM 1827 C CA . LEU B 1 92 ? -8.578 -9.93 5.965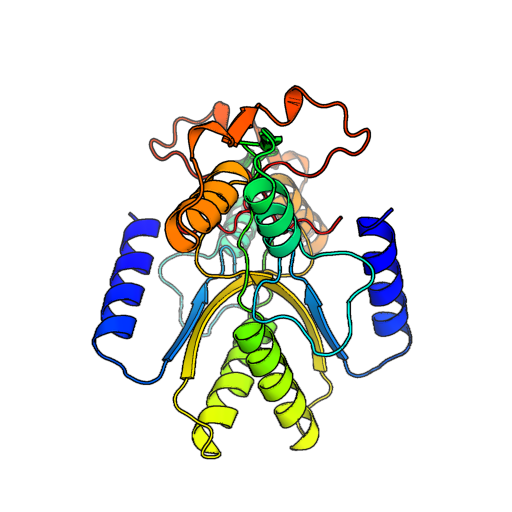 1 90.44 92 LEU B CA 1
ATOM 1828 C C . LEU B 1 92 ? -7.434 -9.109 6.551 1 90.44 92 LEU B C 1
ATOM 1830 O O . LEU B 1 92 ? -7.555 -8.57 7.652 1 90.44 92 LEU B O 1
ATOM 1834 N N . LEU B 1 93 ? -6.262 -9.211 5.914 1 90 93 LEU B N 1
ATOM 1835 C CA . LEU B 1 93 ? -5.133 -8.336 6.219 1 90 93 LEU B CA 1
ATOM 1836 C C . LEU B 1 93 ? -4.652 -7.613 4.965 1 90 93 LEU B C 1
ATOM 1838 O O . LEU B 1 93 ? -4.156 -8.242 4.027 1 90 93 LEU B O 1
ATOM 1842 N N . LEU B 1 94 ? -4.801 -6.262 4.926 1 91.19 94 LEU B N 1
ATOM 1843 C CA . LEU B 1 94 ? -4.43 -5.449 3.773 1 91.19 94 LEU B CA 1
ATOM 1844 C C . LEU B 1 94 ? -3.504 -4.309 4.188 1 91.19 94 LEU B C 1
ATOM 1846 O O . LEU B 1 94 ? -3.672 -3.727 5.262 1 91.19 94 LEU B O 1
ATOM 1850 N N . ASN B 1 95 ? -2.535 -4.047 3.328 1 90.25 95 ASN B N 1
ATOM 1851 C CA . ASN B 1 95 ? -1.856 -2.758 3.367 1 90.25 95 ASN B CA 1
ATOM 1852 C C . ASN B 1 95 ? -2.646 -1.685 2.623 1 90.25 95 ASN B C 1
ATOM 1854 O O . ASN B 1 95 ? -3.074 -1.899 1.487 1 90.25 95 ASN B O 1
ATOM 1858 N N . VAL B 1 96 ? -2.824 -0.59 3.314 1 91.31 96 VAL B N 1
ATOM 1859 C CA . VAL B 1 96 ? -3.645 0.461 2.721 1 91.31 96 VAL B CA 1
ATOM 1860 C C . VAL B 1 96 ? -2.889 1.787 2.756 1 91.31 96 VAL B C 1
ATOM 1862 O O . VAL B 1 96 ? -2.314 2.156 3.781 1 91.31 96 VAL B O 1
ATOM 1865 N N . GLY B 1 97 ? -2.844 2.42 1.582 1 90.44 97 GLY B N 1
ATOM 1866 C CA . GLY B 1 97 ? -2.234 3.734 1.456 1 90.44 97 GLY B CA 1
ATOM 1867 C C . GLY B 1 97 ? -3.076 4.707 0.652 1 90.44 97 GLY B C 1
ATOM 1868 O O . GLY B 1 97 ? -3.992 4.297 -0.066 1 90.44 97 GLY B O 1
ATOM 1869 N N . GLY B 1 98 ? -2.789 5.965 0.825 1 91.12 98 GLY B N 1
ATOM 1870 C CA . GLY B 1 98 ? -3.451 7 0.044 1 91.12 98 GLY B CA 1
ATOM 1871 C C . GLY B 1 98 ? -2.955 7.074 -1.388 1 91.12 98 GLY B C 1
ATOM 1872 O O . GLY B 1 98 ? -2.115 6.273 -1.803 1 91.12 98 GLY B O 1
ATOM 1873 N N . PRO B 1 99 ? -3.463 8.023 -2.127 1 87.69 99 PRO B N 1
ATOM 1874 C CA . PRO B 1 99 ? -3.234 8.062 -3.574 1 87.69 99 PRO B CA 1
ATOM 1875 C C . PRO B 1 99 ? -1.841 8.57 -3.936 1 87.69 99 PRO B C 1
ATOM 1877 O O . PRO B 1 99 ? -1.328 8.266 -5.016 1 87.69 99 PRO B O 1
ATOM 1880 N N . ASP B 1 100 ? -1.23 9.297 -3.029 1 87.81 100 ASP B N 1
ATOM 1881 C CA . ASP B 1 100 ? -0.001 9.984 -3.416 1 87.81 100 ASP B CA 1
ATOM 1882 C C . ASP B 1 100 ? 1.221 9.312 -2.787 1 87.81 100 ASP B C 1
ATOM 1884 O O . ASP B 1 100 ? 1.205 8.969 -1.604 1 87.81 100 ASP B O 1
ATOM 1888 N N . ARG B 1 101 ? 2.188 9.086 -3.592 1 87.5 101 ARG B N 1
ATOM 1889 C CA . ARG B 1 101 ? 3.512 8.703 -3.117 1 87.5 101 ARG B CA 1
ATOM 1890 C C . ARG B 1 101 ? 4.352 9.938 -2.791 1 87.5 101 ARG B C 1
ATOM 1892 O O . ARG B 1 101 ? 4.668 10.727 -3.678 1 87.5 101 ARG B O 1
ATOM 1899 N N . LEU B 1 102 ? 4.762 10.055 -1.532 1 89.88 102 LEU B N 1
ATOM 1900 C CA . LEU B 1 102 ? 5.477 11.25 -1.101 1 89.88 102 LEU B CA 1
ATOM 1901 C C . LEU B 1 102 ? 6.715 10.875 -0.291 1 89.88 102 LEU B C 1
ATOM 1903 O O . LEU B 1 102 ? 6.676 9.961 0.53 1 89.88 102 LEU B O 1
ATOM 1907 N N . SER B 1 103 ? 7.816 11.562 -0.543 1 90 103 SER B N 1
ATOM 1908 C CA . SER B 1 103 ? 8.938 11.531 0.387 1 90 103 SER B CA 1
ATOM 1909 C C . SER B 1 103 ? 8.633 12.32 1.655 1 90 103 SER B C 1
ATOM 1911 O O . SER B 1 103 ? 7.641 13.047 1.711 1 90 103 SER B O 1
ATOM 1913 N N . ARG B 1 104 ? 9.539 12.156 2.639 1 92.81 104 ARG B N 1
ATOM 1914 C CA . ARG B 1 104 ? 9.375 12.961 3.848 1 92.81 104 ARG B CA 1
ATOM 1915 C C . ARG B 1 104 ? 9.547 14.445 3.549 1 92.81 104 ARG B C 1
ATOM 1917 O O . ARG B 1 104 ? 8.859 15.289 4.129 1 92.81 104 ARG B O 1
ATOM 1924 N N . VAL B 1 105 ? 10.438 14.742 2.625 1 96.5 105 VAL B N 1
ATOM 1925 C CA . VAL B 1 105 ? 10.633 16.125 2.205 1 96.5 105 VAL B CA 1
ATOM 1926 C C . VAL B 1 105 ? 9.344 16.672 1.574 1 96.5 105 VAL B C 1
ATOM 1928 O O . VAL B 1 105 ? 8.891 17.766 1.91 1 96.5 105 VAL B O 1
ATOM 1931 N N . GLN B 1 106 ? 8.82 15.914 0.725 1 95.75 106 GLN B N 1
ATOM 1932 C CA . GLN B 1 106 ? 7.605 16.344 0.033 1 95.75 106 GLN B CA 1
ATOM 1933 C C . GLN B 1 106 ? 6.449 16.516 1.011 1 95.75 106 GLN B C 1
ATOM 1935 O O . GLN B 1 106 ? 5.621 17.422 0.846 1 95.75 106 GLN B O 1
ATOM 1940 N N . MET B 1 107 ? 6.383 15.703 2.004 1 95.19 107 MET B N 1
ATOM 1941 C CA . MET B 1 107 ? 5.375 15.867 3.045 1 95.19 107 MET B CA 1
ATOM 1942 C C . MET B 1 107 ? 5.578 17.172 3.803 1 95.19 107 MET B C 1
ATOM 1944 O O . MET B 1 107 ? 4.625 17.906 4.043 1 95.19 107 MET B O 1
ATOM 1948 N N . ALA B 1 108 ? 6.781 17.406 4.125 1 97.75 108 ALA B N 1
ATOM 1949 C CA . ALA B 1 108 ? 7.105 18.641 4.832 1 97.75 108 ALA B CA 1
ATOM 1950 C C . ALA B 1 108 ? 6.758 19.859 3.986 1 97.75 108 ALA B C 1
ATOM 1952 O O . ALA B 1 108 ? 6.207 20.844 4.496 1 97.75 108 ALA B O 1
ATOM 1953 N N . GLU B 1 109 ? 7.051 19.766 2.752 1 98.25 109 GLU B N 1
ATOM 1954 C CA . GLU B 1 109 ? 6.746 20.859 1.837 1 98.25 109 GLU B CA 1
ATOM 1955 C C . GLU B 1 109 ? 5.242 21.094 1.729 1 98.25 109 GLU B C 1
ATOM 1957 O O . GLU B 1 109 ? 4.785 22.234 1.675 1 98.25 109 GLU B O 1
ATOM 1962 N N . ALA B 1 110 ? 4.574 20.016 1.668 1 97.19 110 ALA B N 1
ATOM 1963 C CA . ALA B 1 110 ? 3.121 20.141 1.607 1 97.19 110 ALA B CA 1
ATOM 1964 C C . ALA B 1 110 ? 2.578 20.828 2.852 1 97.19 110 ALA B C 1
ATOM 1966 O O . ALA B 1 110 ? 1.696 21.688 2.754 1 97.19 110 ALA B O 1
ATOM 1967 N N . VAL B 1 111 ? 3.076 20.469 4 1 96.38 111 VAL B N 1
ATOM 1968 C CA . VAL B 1 111 ? 2.662 21.094 5.254 1 96.38 111 VAL B CA 1
ATOM 1969 C C . VAL B 1 111 ? 3.033 22.578 5.238 1 96.38 111 VAL B C 1
ATOM 1971 O O . VAL B 1 111 ? 2.215 23.422 5.582 1 96.38 111 VAL B O 1
ATOM 1974 N N . ALA B 1 112 ? 4.234 22.828 4.816 1 98.12 112 ALA B N 1
ATOM 1975 C CA . ALA B 1 112 ? 4.699 24.203 4.773 1 98.12 112 ALA B CA 1
ATOM 1976 C C . ALA B 1 112 ? 3.84 25.047 3.832 1 98.12 112 ALA B C 1
ATOM 1978 O O . ALA B 1 112 ? 3.484 26.188 4.152 1 98.12 112 ALA B O 1
ATOM 1979 N N . ASP B 1 113 ? 3.529 24.5 2.67 1 97.75 113 ASP B N 1
ATOM 1980 C CA . ASP B 1 113 ? 2.688 25.188 1.697 1 97.75 113 ASP B CA 1
ATOM 1981 C C . ASP B 1 113 ? 1.32 25.516 2.293 1 97.75 113 ASP B C 1
ATOM 1983 O O . ASP B 1 113 ? 0.842 26.641 2.166 1 97.75 113 ASP B O 1
ATOM 1987 N N . PHE B 1 114 ? 0.796 24.594 2.941 1 96.06 114 PHE B N 1
ATOM 1988 C CA . PHE B 1 114 ? -0.56 24.734 3.461 1 96.06 114 PHE B CA 1
ATOM 1989 C C . PHE B 1 114 ? -0.594 25.688 4.637 1 96.06 114 PHE B C 1
ATOM 1991 O O . PHE B 1 114 ? -1.526 26.484 4.77 1 96.06 114 PHE B O 1
ATOM 1998 N N . ARG B 1 115 ? 0.387 25.609 5.527 1 96.5 115 ARG B N 1
ATOM 1999 C CA . ARG B 1 115 ? 0.41 26.359 6.777 1 96.5 115 ARG B CA 1
ATOM 2000 C C . ARG B 1 115 ? 1.094 27.703 6.59 1 96.5 115 ARG B C 1
ATOM 2002 O O . ARG B 1 115 ? 0.985 28.594 7.445 1 96.5 115 ARG B O 1
ATOM 2009 N N . GLY B 1 116 ? 1.765 27.844 5.48 1 97.56 116 GLY B N 1
ATOM 2010 C CA . GLY B 1 116 ? 2.504 29.078 5.227 1 97.56 116 GLY B CA 1
ATOM 2011 C C . GLY B 1 116 ? 3.83 29.141 5.961 1 97.56 116 GLY B C 1
ATOM 2012 O O . GLY B 1 116 ? 4.25 30.203 6.402 1 97.56 116 GLY B O 1
ATOM 2013 N N . TYR B 1 117 ? 4.477 28.047 6.188 1 97.75 117 TYR B N 1
ATOM 2014 C CA . TYR B 1 117 ? 5.777 28.031 6.852 1 97.75 117 TYR B CA 1
ATOM 2015 C C . TYR B 1 117 ? 6.902 28.281 5.859 1 97.75 117 TYR B C 1
ATOM 2017 O O . TYR B 1 117 ? 6.707 28.172 4.645 1 97.75 117 TYR B O 1
ATOM 2025 N N . ASP B 1 118 ? 8.07 28.594 6.418 1 97.94 118 ASP B N 1
ATOM 2026 C CA . ASP B 1 118 ? 9.266 28.875 5.629 1 97.94 118 ASP B CA 1
ATOM 2027 C C . ASP B 1 118 ? 9.883 27.594 5.094 1 97.94 118 ASP B C 1
ATOM 2029 O O . ASP B 1 118 ? 10.32 26.734 5.871 1 97.94 118 ASP B O 1
ATOM 2033 N N . HIS B 1 119 ? 9.977 27.469 3.764 1 97.94 119 HIS B N 1
ATOM 2034 C CA . HIS B 1 119 ? 10.516 26.266 3.125 1 97.94 119 HIS B CA 1
ATOM 2035 C C . HIS B 1 119 ? 12 26.109 3.428 1 97.94 119 HIS B C 1
ATOM 2037 O O . HIS B 1 119 ? 12.539 25 3.311 1 97.94 119 HIS B O 1
ATOM 2043 N N . SER B 1 120 ? 12.633 27.156 3.799 1 98 120 SER B N 1
ATOM 2044 C CA . SER B 1 120 ? 14.062 27.078 4.078 1 98 120 SER B CA 1
ATOM 2045 C C . SER B 1 120 ? 14.336 26.234 5.32 1 98 120 SER B C 1
ATOM 2047 O O . SER B 1 120 ? 15.469 25.812 5.555 1 98 120 SER B O 1
ATOM 2049 N N . LEU B 1 121 ? 13.367 25.984 6.145 1 98.06 121 LEU B N 1
ATOM 2050 C CA . LEU B 1 121 ? 13.484 25.172 7.348 1 98.06 121 LEU B CA 1
ATOM 2051 C C . LEU B 1 121 ? 13.594 23.688 7 1 98.06 121 LEU B C 1
ATOM 2053 O O . LEU B 1 121 ? 13.945 22.875 7.852 1 98.06 121 LEU B O 1
ATOM 2057 N N . ILE B 1 122 ? 13.266 23.328 5.754 1 98.38 122 ILE B N 1
ATOM 2058 C CA . ILE B 1 122 ? 13.242 21.938 5.312 1 98.38 122 ILE B CA 1
ATOM 2059 C C . ILE B 1 122 ? 14.578 21.578 4.668 1 98.38 122 ILE B C 1
ATOM 2061 O O . ILE B 1 122 ? 14.898 22.047 3.574 1 98.38 122 ILE B O 1
ATOM 2065 N N . LYS B 1 123 ? 15.336 20.75 5.328 1 97.94 123 LYS B N 1
ATOM 2066 C CA . LYS B 1 123 ? 16.625 20.281 4.816 1 97.94 123 LYS B CA 1
ATOM 2067 C C . LYS B 1 123 ? 16.531 18.859 4.297 1 97.94 123 LYS B C 1
ATOM 2069 O O . LYS B 1 123 ? 16.234 17.922 5.055 1 97.94 123 LYS B O 1
ATOM 2074 N N . ALA B 1 124 ? 16.812 18.688 3.029 1 97.19 124 ALA B N 1
ATOM 2075 C CA . ALA B 1 124 ? 16.734 17.375 2.398 1 97.19 124 ALA B CA 1
ATOM 2076 C C . ALA B 1 124 ? 18.016 16.578 2.617 1 97.19 124 ALA B C 1
ATOM 2078 O O . ALA B 1 124 ? 19.109 17.062 2.322 1 97.19 124 ALA B O 1
ATOM 2079 N N . VAL B 1 125 ? 17.828 15.352 3.158 1 95.44 125 VAL B N 1
ATOM 2080 C CA . VAL B 1 125 ? 18.984 14.477 3.34 1 95.44 125 VAL B CA 1
ATOM 2081 C C . VAL B 1 125 ? 18.641 13.062 2.867 1 95.44 125 VAL B C 1
ATOM 2083 O O . VAL B 1 125 ? 17.453 12.727 2.715 1 95.44 125 VAL B O 1
ATOM 2086 N N . SER B 1 126 ? 19.688 12.297 2.578 1 90.69 126 SER B N 1
ATOM 2087 C CA . SER B 1 126 ? 19.469 10.898 2.219 1 90.69 126 SER B CA 1
ATOM 2088 C C . SER B 1 126 ? 19.266 10.031 3.457 1 90.69 126 SER B C 1
ATOM 2090 O O . SER B 1 126 ? 19.891 10.258 4.492 1 90.69 126 SER B O 1
ATOM 2092 N N . ALA B 1 127 ? 18.438 9.031 3.287 1 85.06 127 ALA B N 1
ATOM 2093 C CA . ALA B 1 127 ? 18.25 8.078 4.375 1 85.06 127 ALA B CA 1
ATOM 2094 C C . ALA B 1 127 ? 19.562 7.375 4.723 1 85.06 127 ALA B C 1
ATOM 2096 O O . ALA B 1 127 ? 19.781 6.984 5.871 1 85.06 127 ALA B O 1
ATOM 2097 N N . SER B 1 128 ? 20.297 7.168 3.717 1 82.5 128 SER B N 1
ATOM 2098 C CA . SER B 1 128 ? 21.562 6.469 3.896 1 82.5 128 SER B CA 1
ATOM 2099 C C . SER B 1 128 ? 22.531 7.277 4.758 1 82.5 128 SER B C 1
ATOM 2101 O O . SER B 1 128 ? 23.516 6.742 5.27 1 82.5 128 SER B O 1
ATOM 2103 N N . SER B 1 129 ? 22.25 8.484 4.891 1 82.56 129 SER B N 1
ATOM 2104 C CA . SER B 1 129 ? 23.125 9.359 5.656 1 82.56 129 SER B CA 1
ATOM 2105 C C . SER B 1 129 ? 22.891 9.211 7.156 1 82.56 129 SER B C 1
ATOM 2107 O O . SER B 1 129 ? 23.672 9.719 7.965 1 82.56 129 SER B O 1
ATOM 2109 N N . VAL B 1 130 ? 21.75 8.594 7.488 1 73.69 130 VAL B N 1
ATOM 2110 C CA . VAL B 1 130 ? 21.391 8.469 8.898 1 73.69 130 VAL B CA 1
ATOM 2111 C C . VAL B 1 130 ? 21.438 7.008 9.32 1 73.69 130 VAL B C 1
ATOM 2113 O O . VAL B 1 130 ? 21.016 6.125 8.578 1 73.69 130 VAL B O 1
ATOM 2116 N N . ASP B 1 131 ? 22.203 6.703 10.32 1 67.12 131 ASP B N 1
ATOM 2117 C CA . ASP B 1 131 ? 22.234 5.363 10.898 1 67.12 131 ASP B CA 1
ATOM 2118 C C . ASP B 1 131 ? 21 5.109 11.758 1 67.12 131 ASP B C 1
ATOM 2120 O O . ASP B 1 131 ? 20.906 5.609 12.883 1 67.12 131 ASP B O 1
ATOM 2124 N N . ARG B 1 132 ? 20.016 4.586 11.164 1 60.59 132 ARG B N 1
ATOM 2125 C CA . ARG B 1 132 ? 18.812 4.402 11.977 1 60.59 132 ARG B CA 1
ATOM 2126 C C . ARG B 1 132 ? 18.844 3.059 12.695 1 60.59 132 ARG B C 1
ATOM 2128 O O . ARG B 1 132 ? 17.922 2.736 13.461 1 60.59 132 ARG B O 1
ATOM 2135 N N . GLY B 1 133 ? 19.859 2.543 12.641 1 51.06 133 GLY B N 1
ATOM 2136 C CA . GLY B 1 133 ? 19.953 1.243 13.289 1 51.06 133 GLY B CA 1
ATOM 2137 C C . GLY B 1 133 ? 19.016 0.214 12.688 1 51.06 133 GLY B C 1
ATOM 2138 O O . GLY B 1 133 ? 19.094 -0.972 13.016 1 51.06 133 GLY B O 1
ATOM 2139 N N . VAL B 1 134 ? 17.891 0.704 12.227 1 48.94 134 VAL B N 1
ATOM 2140 C CA . VAL B 1 134 ? 16.953 -0.245 11.625 1 48.94 134 VAL B CA 1
ATOM 2141 C C . VAL B 1 134 ? 16.812 0.051 10.141 1 48.94 134 VAL B C 1
ATOM 2143 O O . VAL B 1 134 ? 16.875 1.208 9.719 1 48.94 134 VAL B O 1
ATOM 2146 N N . VAL B 1 135 ? 17.094 -0.885 9.383 1 44.75 135 VAL B N 1
ATOM 2147 C CA . VAL B 1 135 ? 16.922 -0.718 7.938 1 44.75 135 VAL B CA 1
ATOM 2148 C C . VAL B 1 135 ? 15.445 -0.631 7.598 1 44.75 135 VAL B C 1
ATOM 2150 O O . VAL B 1 135 ? 14.688 -1.575 7.836 1 44.75 135 VAL B O 1
ATOM 2153 N N . SER B 1 136 ? 14.883 0.497 7.715 1 47.12 136 SER B N 1
ATOM 2154 C CA . SER B 1 136 ? 13.539 0.611 7.168 1 47.12 136 SER B CA 1
ATOM 2155 C C . SER B 1 136 ? 13.555 0.558 5.641 1 47.12 136 SER B C 1
ATOM 2157 O O . SER B 1 136 ? 14.422 1.151 5.004 1 47.12 136 SER B O 1
ATOM 2159 N N . PRO B 1 137 ? 12.766 -0.361 5.16 1 47.09 137 PRO B N 1
ATOM 2160 C CA . PRO B 1 137 ? 12.797 -0.362 3.695 1 47.09 137 PRO B CA 1
ATOM 2161 C C . PRO B 1 137 ? 12.508 1.013 3.096 1 47.09 137 PRO B C 1
ATOM 2163 O O . PRO B 1 137 ? 11.609 1.719 3.568 1 47.09 137 PRO B O 1
ATOM 2166 N N . ALA B 1 138 ? 13.445 1.582 2.365 1 41.81 138 ALA B N 1
ATOM 2167 C CA . ALA B 1 138 ? 13.477 2.906 1.749 1 41.81 138 ALA B CA 1
ATOM 2168 C C . ALA B 1 138 ? 12.195 3.172 0.962 1 41.81 138 ALA B C 1
ATOM 2170 O O . ALA B 1 138 ? 11.75 4.316 0.864 1 41.81 138 ALA B O 1
ATOM 2171 N N . ASP B 1 139 ? 11.633 2.352 0.079 1 46.03 139 ASP B N 1
ATOM 2172 C CA . ASP B 1 139 ? 10.516 2.584 -0.83 1 46.03 139 ASP B CA 1
ATOM 2173 C C . ASP B 1 139 ? 9.391 1.58 -0.584 1 46.03 139 ASP B C 1
ATOM 2175 O O . ASP B 1 139 ? 9.57 0.38 -0.806 1 46.03 139 ASP B O 1
ATOM 2179 N N . ILE B 1 140 ? 8.531 1.958 0.208 1 46.75 140 ILE B N 1
ATOM 2180 C CA . ILE B 1 140 ? 7.355 1.11 0.385 1 46.75 140 ILE B CA 1
ATOM 2181 C C . ILE B 1 140 ? 6.199 1.645 -0.459 1 46.75 140 ILE B C 1
ATOM 2183 O O . ILE B 1 140 ? 5.035 1.502 -0.087 1 46.75 140 ILE B O 1
ATOM 2187 N N . SER B 1 141 ? 6.594 2.467 -1.55 1 47.56 141 SER B N 1
ATOM 2188 C CA . SER B 1 141 ? 5.535 3.121 -2.314 1 47.56 141 SER B CA 1
ATOM 2189 C C . SER B 1 141 ? 4.82 2.133 -3.229 1 47.56 141 SER B C 1
ATOM 2191 O O . SER B 1 141 ? 5.371 1.081 -3.564 1 47.56 141 SER B O 1
ATOM 2193 N N . MET B 1 142 ? 3.49 2.043 -3.158 1 48.56 142 MET B N 1
ATOM 2194 C CA . MET B 1 142 ? 2.691 1.299 -4.129 1 48.56 142 MET B CA 1
ATOM 2195 C C . MET B 1 142 ? 2.783 1.936 -5.512 1 48.56 142 MET B C 1
ATOM 2197 O O . MET B 1 142 ? 2.895 3.156 -5.629 1 48.56 142 MET B O 1
ATOM 2201 N N . ASP B 1 143 ? 3.506 1.285 -6.523 1 45.59 143 ASP B N 1
ATOM 2202 C CA . ASP B 1 143 ? 3.695 1.826 -7.867 1 45.59 143 ASP B CA 1
ATOM 2203 C C . ASP B 1 143 ? 2.406 2.451 -8.391 1 45.59 143 ASP B C 1
ATOM 2205 O O . ASP B 1 143 ? 1.396 1.763 -8.555 1 45.59 143 ASP B O 1
ATOM 2209 N N . ILE B 1 144 ? 2.375 3.721 -8.25 1 41.91 144 ILE B N 1
ATOM 2210 C CA . ILE B 1 144 ? 1.277 4.453 -8.875 1 41.91 144 ILE B CA 1
ATOM 2211 C C . ILE B 1 144 ? 1.527 4.586 -10.375 1 41.91 144 ILE B C 1
ATOM 2213 O O . ILE B 1 144 ? 0.772 5.258 -11.078 1 41.91 144 ILE B O 1
ATOM 2217 N N . GLY B 1 145 ? 2.67 4.125 -10.891 1 37.22 145 GLY B N 1
ATOM 2218 C CA . GLY B 1 145 ? 2.867 4.438 -12.297 1 37.22 145 GLY B CA 1
ATOM 2219 C C . GLY B 1 145 ? 2.113 3.504 -13.227 1 37.22 145 GLY B C 1
ATOM 2220 O O . GLY B 1 145 ? 1.782 2.379 -12.844 1 37.22 145 GLY B O 1
#

Radius of gyration: 20.46 Å; Cα contacts (8 Å, |Δi|>4): 479; chains: 2; bounding box: 51×57×46 Å

InterPro domains:
  IPR029903 RmlD-like, substrate binding domain [PF04321] (1-142)
  IPR036291 NAD(P)-binding domain superfamily [SSF51735] (1-144)

Solvent-accessible surface area (backbone atoms only — not comparable to full-atom values): 16235 Å² total; per-residue (Å²): 112,69,24,56,49,55,50,49,53,50,50,51,44,64,72,72,42,80,58,46,75,45,77,45,60,83,41,64,41,69,82,80,62,94,63,81,58,92,67,69,42,70,61,56,45,48,50,53,44,47,71,70,69,43,70,44,81,26,30,59,64,34,34,37,26,52,21,53,45,65,59,54,50,51,50,50,52,18,52,49,49,41,48,71,74,67,46,72,80,40,82,43,58,34,29,45,25,21,76,51,74,35,24,45,36,54,49,47,48,50,48,25,66,74,72,67,45,69,68,83,30,61,39,76,38,57,56,85,76,49,87,67,89,53,88,63,76,45,31,16,20,67,69,74,82,112,69,24,55,48,54,51,50,53,50,50,50,44,65,72,73,42,79,58,48,75,44,78,45,62,81,41,62,41,70,82,80,63,94,62,79,60,91,67,70,42,69,62,56,46,48,51,54,44,47,72,72,68,43,69,43,80,27,30,59,64,34,34,36,26,52,22,53,45,65,61,55,50,52,50,51,50,18,51,50,49,40,46,72,73,67,46,71,82,39,82,43,58,34,29,44,25,20,77,50,75,35,24,46,37,54,48,47,48,51,48,24,66,75,73,66,45,69,68,84,30,61,39,74,36,56,57,86,76,50,87,68,87,54,87,63,78,44,30,17,20,68,66,74,82

Sequence (290 aa):
MYGKSKVAAEQLISETCSNFAILRSSIIYGPQTISPVAKSLPIQWIDSVLSQGQAVEFFHDEFRCPVYVKDVVNTILALTKRWISGAEQMQLLLNVGGPDRLSRVQMAEAVADFRGYDHSLIKAVSASSVDRGVVSPADISMDIGMYGKSKVAAEQLISETCSNFAILRSSIIYGPQTISPVAKSLPIQWIDSVLSQGQAVEFFHDEFRCPVYVKDVVNTILALTKRWISGAEQMQLLLNVGGPDRLSRVQMAEAVADFRGYDHSLIKAVSASSVDRGVVSPADISMDIG

pLDDT: mean 80.87, std 16.89, range [35.47, 98.38]

Nearest PDB structures (foldseek):
  4ktv-assembly1_F  TM=8.064E-01  e=7.426E-07  Homo sapiens
  4ktt-assembly1_F  TM=8.139E-01  e=1.035E-06  Homo sapiens
  4ktt-assembly1_E  TM=7.923E-01  e=1.442E-06  Homo sapiens
  4ndn-assembly1_F  TM=7.674E-01  e=2.990E-06  Homo sapiens
  7us5-assembly1_C  TM=6.685E-01  e=2.471E-02  Campylobacter jejuni

Foldseek 3Di:
DVVVVVVVVLVVCVVPPQADAAEDFDFEDDDDDPDDDPDDTLLRVLLVCLVVVAQDEFEQQAKGAYDYVVVVVVVVVVVVVCVVVPDDGDDHYDYDGHLDIGGRLRSSVVSCVVVVGDNVSYHYDHPVVDPPVDCDPRYPDDPSD/DVVVVVVVVLVVCVVPPQADAAEDFDFEDDDDDPDDDPDDTLLRVLLVCLVVVAQDEFEQQAKGAYDYVVVVVVVVVVVVVCVVVPDDGDDYYDYDGHLDIGGRLRSSVVSCVVVVGDNVSYHYDHPVVDPPVDCDPRYPDDPSD